Protein AF-A0A530ZNH2-F1 (afdb_monomer)

Secondary structure (DSSP, 8-state):
-EE-TTS-EEPPPHHHHTT-TT-GGGTT-EEEEEEEETTEEEEEEES-HHHHHHHHHHHHHHHHHHHHHHHHHHHHHHHHHS--TTHHHHHHHHHHHHHS-HHHHHHHHHHHT-TTT-HHHHHHHHHTTT-SPP--TTTSTTTHHHHHHHHHHHHHHHHHHHHHHHHHHTS-HHHHHHHHHTT--HHHHIIIIIHHHTHHHHHHHHHHHHHHHHT--HHHHHHTTT-STTTT--HHHHHHIIIIIS--HHHHHHHHHHHHHHHHHHHHHHHHHTS--

Mean predicted aligned error: 8.44 Å

Radius of gyration: 24.2 Å; Cα contacts (8 Å, |Δi|>4): 337; chains: 1; bounding box: 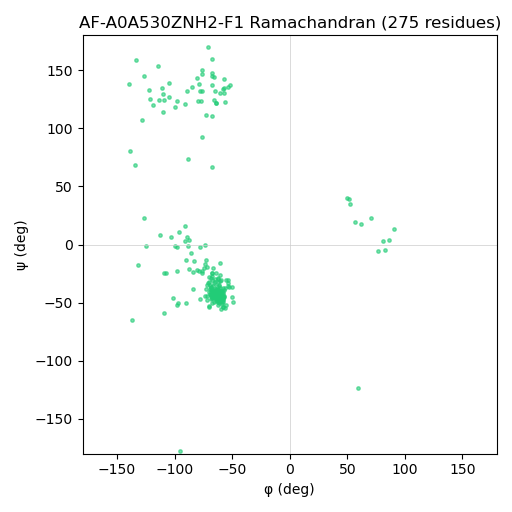61×49×71 Å

Foldseek 3Di:
DDQDPVRDDDDDDVCCQLPDPVHVVSPQWDFQDWDDDPSDIDTDTDNCNLLVLQVVLLVVLLVPLLVVLLVLLLVVLVVLLPPDPPSVVVLCVQQVLQPDDPLVLLQLLLQCLAQPNHVVQVVVCVVVVNPDHRDNQQADLVRNSVSLSVSVSSSCSSVLSVLSNVLQVVFDVVLVVVCVVVVHDPVRCCVPRVVVSCLVSSLVSSLVSSVVSLVDASSCCNNHLCDDVNSNNHLQSVLCCCVPVVVNVVVSVVSVVVSVVVSVVVNVVSCVVSPDD

Solvent-accessible surface area (backbone atoms only — not comparable to full-atom values): 14813 Å² total; per-residue (Å²): 130,45,65,46,100,84,70,48,84,39,74,81,57,67,70,59,51,23,67,32,84,92,35,65,92,41,53,73,40,36,83,63,49,78,47,76,60,89,96,44,77,50,71,45,68,29,83,51,41,67,57,55,39,6,49,52,40,32,50,52,47,28,68,50,45,32,57,54,29,52,52,51,10,41,54,53,22,59,66,62,70,46,96,53,89,61,54,68,59,54,51,49,63,48,37,48,54,57,75,49,55,64,60,61,53,26,54,53,47,45,53,33,40,30,43,87,82,7,54,53,39,54,50,47,18,62,76,48,77,63,72,48,76,67,53,45,35,46,73,31,54,87,36,21,42,59,51,52,49,53,52,51,35,63,32,47,24,32,59,51,14,51,53,40,41,59,33,59,69,71,49,63,66,66,62,58,52,51,36,55,75,73,66,52,49,75,66,51,42,38,66,68,48,48,52,62,62,26,47,70,42,52,52,52,50,47,53,55,42,40,56,52,38,64,62,46,32,62,55,37,54,70,55,40,64,25,24,34,93,52,46,34,24,20,54,47,41,49,19,47,43,28,28,66,73,66,63,35,44,68,60,11,52,51,44,48,54,50,50,49,52,51,51,50,51,49,54,50,49,51,54,57,76,66,48,86,124

Nearest PDB structures (foldseek):
  8ja7-assembly1_A  TM=8.515E-01  e=2.569E-10  Mycobacterium tuberculosis H37Rv
  7cad-assembly1_A  TM=8.701E-01  e=4.080E-09  Mycolicibacterium smegmatis MC2 155
  2r6g-assembly1_F  TM=8.956E-01  e=5.899E-09  Escherichia coli K-12
  4tqv-assembly4_M  TM=8.755E-01  e=7.777E-09  Sphingomonas sp.
  3puz-assembly1_F  TM=8.290E-01  e=7.093E-09  Escherichia coli K-12

Sequence (277 aa):
MIRNEAGEIQYPRLREITRSDDYPQYRGMREWFRWQSGENVMIVIANDVVFMKALVNTFLFVLVVAPVQGSLALMLALLINHKVRGINLFRTIYFMPVVVSIVVVSLLWRFIYDGQNGLLNSILQALTFGLFQPVDWLGNPSTALPAVMAMSIWQAVGFHMVIWLAGLQTISPTLYEAAAIEGASKWQTFRYVTWPGLRNTAVLVLVVITMQGFALFAQIDVMTNGGPLDSTQTLVFQAVERGYGKQDISGGSTISVILFAIVLAISLIQRWLTRER

Structure (mmCIF, N/CA/C/O backbone):
data_AF-A0A530ZNH2-F1
#
_entry.id   AF-A0A530ZNH2-F1
#
loop_
_atom_site.group_PDB
_atom_site.id
_atom_site.type_symbol
_atom_site.label_atom_id
_atom_site.label_alt_id
_atom_site.label_comp_id
_atom_site.label_asym_id
_atom_site.label_entity_id
_atom_site.label_seq_id
_atom_site.pdbx_PDB_ins_code
_atom_site.Cartn_x
_atom_site.Cartn_y
_atom_site.Cartn_z
_atom_site.occupancy
_atom_site.B_iso_or_equiv
_atom_site.auth_seq_id
_atom_site.auth_comp_id
_atom_site.auth_asym_id
_atom_site.auth_atom_id
_atom_site.pdbx_PDB_model_num
ATOM 1 N N . MET A 1 1 ? 18.419 -28.721 -28.756 1.00 49.66 1 MET A N 1
ATOM 2 C CA . MET A 1 1 ? 19.427 -28.848 -27.681 1.00 49.66 1 MET A CA 1
ATOM 3 C C . MET A 1 1 ? 20.775 -29.000 -28.345 1.00 49.66 1 MET A C 1
ATOM 5 O O . MET A 1 1 ? 20.887 -29.850 -29.218 1.00 49.66 1 MET A O 1
ATOM 9 N N . ILE A 1 2 ? 21.751 -28.173 -27.991 1.00 58.44 2 ILE A N 1
ATOM 10 C CA . ILE A 1 2 ? 23.122 -28.299 -28.493 1.00 58.44 2 ILE A CA 1
ATOM 11 C C . ILE A 1 2 ? 23.943 -28.770 -27.292 1.00 58.44 2 ILE A C 1
ATOM 13 O O . ILE A 1 2 ? 23.841 -28.170 -26.230 1.00 58.44 2 ILE A O 1
ATOM 17 N N . ARG A 1 3 ? 24.671 -29.885 -27.390 1.00 54.41 3 ARG A N 1
ATOM 18 C CA . ARG A 1 3 ? 25.594 -30.297 -26.318 1.00 54.41 3 ARG A CA 1
ATOM 19 C C . ARG A 1 3 ? 26.953 -29.660 -26.597 1.00 54.41 3 ARG A C 1
ATOM 21 O O . ARG A 1 3 ? 27.396 -29.694 -27.743 1.00 54.41 3 ARG A O 1
ATOM 28 N N . ASN A 1 4 ? 27.571 -29.044 -25.591 1.00 59.22 4 ASN A N 1
ATOM 29 C CA . ASN A 1 4 ? 28.938 -28.536 -25.727 1.00 59.22 4 ASN A CA 1
ATOM 30 C C . ASN A 1 4 ? 29.942 -29.708 -25.796 1.00 59.22 4 ASN A C 1
ATOM 32 O O . ASN A 1 4 ? 29.583 -30.858 -25.536 1.00 59.22 4 ASN A O 1
ATOM 36 N N . GLU A 1 5 ? 31.206 -29.431 -26.128 1.00 55.59 5 GLU A N 1
ATOM 37 C CA . GLU A 1 5 ? 32.270 -30.453 -26.197 1.00 55.59 5 GLU A CA 1
ATOM 38 C C . GLU A 1 5 ? 32.521 -31.172 -24.852 1.00 55.59 5 GLU A C 1
ATOM 40 O O . GLU A 1 5 ? 33.090 -32.259 -24.833 1.00 55.59 5 GLU A O 1
ATOM 45 N N . ALA A 1 6 ? 32.036 -30.612 -23.736 1.00 59.28 6 ALA A N 1
ATOM 46 C CA . ALA A 1 6 ? 32.085 -31.202 -22.397 1.00 59.28 6 ALA A CA 1
ATOM 47 C C . ALA A 1 6 ? 30.845 -32.060 -22.045 1.00 59.28 6 ALA A C 1
ATOM 49 O O . ALA A 1 6 ? 30.745 -32.576 -20.933 1.00 59.28 6 ALA A O 1
ATOM 50 N N . GLY A 1 7 ? 29.895 -32.232 -22.973 1.00 58.81 7 GLY A N 1
ATOM 51 C CA . GLY A 1 7 ? 28.685 -33.038 -22.780 1.00 58.81 7 GLY A CA 1
ATOM 52 C C . GLY A 1 7 ? 27.547 -32.342 -22.023 1.00 58.81 7 GLY A C 1
ATOM 53 O O . GLY A 1 7 ? 26.503 -32.962 -21.807 1.00 58.81 7 GLY A O 1
ATOM 54 N N . GLU A 1 8 ? 27.700 -31.068 -21.662 1.00 62.38 8 GLU A N 1
ATOM 55 C CA . GLU A 1 8 ? 26.679 -30.273 -20.979 1.00 62.38 8 GLU A CA 1
ATOM 56 C C . GLU A 1 8 ? 25.634 -29.739 -21.968 1.00 62.38 8 GLU A C 1
ATOM 58 O O . GLU A 1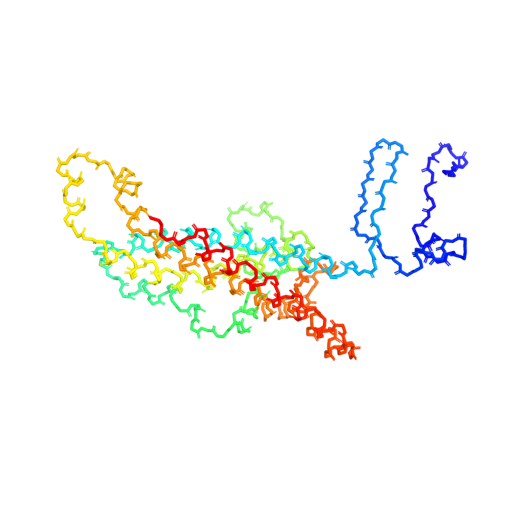 8 ? 25.932 -29.361 -23.107 1.00 62.38 8 GLU A O 1
ATOM 63 N N . ILE A 1 9 ? 24.377 -29.689 -21.523 1.00 60.47 9 ILE A N 1
ATOM 64 C CA . ILE A 1 9 ? 23.253 -29.199 -22.324 1.00 60.47 9 ILE A CA 1
ATOM 65 C C . ILE A 1 9 ? 23.349 -27.675 -22.447 1.00 60.47 9 ILE A C 1
ATOM 67 O O . ILE A 1 9 ? 23.125 -26.939 -21.486 1.00 60.47 9 ILE A O 1
ATOM 71 N N . GLN A 1 10 ? 23.625 -27.193 -23.656 1.00 58.94 10 GLN A N 1
ATOM 72 C CA . GLN A 1 10 ? 23.616 -25.782 -24.012 1.00 58.94 10 GLN A CA 1
ATOM 73 C C . GLN A 1 10 ? 22.291 -25.441 -24.710 1.00 58.94 10 GLN A C 1
ATOM 75 O O . GLN A 1 10 ? 21.929 -25.981 -25.764 1.00 58.94 10 GLN A O 1
ATOM 80 N N . TYR A 1 11 ? 21.527 -24.541 -24.096 1.00 65.25 11 TYR A N 1
ATOM 81 C CA . TYR A 1 11 ? 20.308 -24.013 -24.701 1.00 65.25 11 TYR A CA 1
ATOM 82 C C . TYR A 1 11 ? 20.670 -22.844 -25.627 1.00 65.25 11 TYR A C 1
ATOM 84 O O . TYR A 1 11 ? 21.468 -21.993 -25.220 1.00 65.25 11 TYR A O 1
ATOM 92 N N . PRO A 1 12 ? 20.096 -22.774 -26.845 1.00 66.00 12 PRO A N 1
ATOM 93 C CA . PRO A 1 12 ? 20.262 -21.611 -27.710 1.00 66.00 12 PRO A CA 1
ATOM 94 C C . PRO A 1 12 ? 19.787 -20.357 -26.977 1.00 66.00 12 PRO A C 1
ATOM 96 O O . PRO A 1 12 ? 18.826 -20.392 -26.198 1.00 66.00 12 PRO A O 1
ATOM 99 N N . ARG A 1 13 ? 20.482 -19.238 -27.186 1.00 68.75 13 ARG A N 1
ATOM 100 C CA . ARG A 1 13 ? 20.141 -17.996 -26.486 1.00 68.75 13 ARG A CA 1
ATOM 101 C C . ARG A 1 13 ? 18.788 -17.526 -27.001 1.00 68.75 13 ARG A C 1
ATOM 103 O O . ARG A 1 13 ? 18.573 -17.488 -28.206 1.00 68.75 13 ARG A O 1
ATOM 110 N N . LEU A 1 14 ? 17.896 -17.073 -26.118 1.00 68.94 14 LEU A N 1
ATOM 111 C CA . LEU A 1 14 ? 16.564 -16.608 -26.530 1.00 68.94 14 LEU A CA 1
ATOM 112 C C . LEU A 1 14 ? 16.632 -15.537 -27.636 1.00 68.94 14 LEU A C 1
ATOM 114 O O . LEU A 1 14 ? 15.798 -15.509 -28.534 1.00 68.94 14 LEU A O 1
ATOM 118 N N . ARG A 1 15 ? 17.678 -14.700 -27.609 1.00 66.19 15 ARG A N 1
ATOM 119 C CA . ARG A 1 15 ? 17.945 -13.666 -28.619 1.00 66.19 15 ARG A CA 1
ATOM 120 C C . ARG A 1 15 ? 18.199 -14.221 -30.025 1.00 66.19 15 ARG A C 1
ATOM 122 O O . ARG A 1 15 ? 17.950 -13.505 -30.986 1.00 66.19 15 ARG A O 1
ATOM 129 N N . GLU A 1 16 ? 18.720 -15.438 -30.148 1.00 69.25 16 GLU A N 1
ATOM 130 C CA . GLU A 1 16 ? 18.923 -16.111 -31.438 1.00 69.25 16 GLU A CA 1
ATOM 131 C C . GLU A 1 16 ? 17.576 -16.541 -32.026 1.00 69.25 16 GLU A C 1
ATOM 133 O O . GLU A 1 16 ? 17.367 -16.406 -33.221 1.00 69.25 16 GLU A O 1
ATOM 138 N N . ILE A 1 17 ? 16.619 -16.942 -31.184 1.00 71.12 17 ILE A N 1
ATOM 139 C CA . ILE A 1 17 ? 15.273 -17.346 -31.614 1.00 71.12 17 ILE A CA 1
ATOM 140 C C . ILE A 1 17 ? 14.408 -16.121 -31.935 1.00 71.12 17 ILE A C 1
ATOM 142 O O . ILE A 1 17 ? 13.778 -16.064 -32.984 1.00 71.12 17 ILE A O 1
ATOM 146 N N . THR A 1 18 ? 14.402 -15.103 -31.070 1.00 66.00 18 THR A N 1
ATOM 147 C CA . THR A 1 18 ? 13.538 -13.913 -31.221 1.00 66.00 18 THR A CA 1
ATOM 148 C C . THR A 1 18 ? 14.040 -12.903 -32.253 1.00 66.00 18 THR A C 1
ATOM 150 O O . THR A 1 18 ? 13.398 -11.875 -32.480 1.00 66.00 18 THR A O 1
ATOM 153 N N . ARG A 1 19 ? 15.200 -13.152 -32.869 1.00 70.69 19 ARG A N 1
ATOM 154 C CA . ARG A 1 19 ? 15.745 -12.343 -33.969 1.00 70.69 19 ARG A CA 1
ATOM 155 C C . ARG A 1 19 ? 16.054 -13.154 -35.228 1.00 70.69 19 ARG A C 1
ATOM 157 O O . ARG A 1 19 ? 16.491 -12.544 -36.197 1.00 70.69 19 ARG A O 1
ATOM 164 N N . SER A 1 20 ? 15.847 -14.474 -35.218 1.00 72.44 20 SER A N 1
ATOM 165 C CA . SER A 1 20 ? 16.014 -15.298 -36.417 1.00 72.44 20 SER A CA 1
ATOM 166 C C . SER A 1 20 ? 14.823 -15.127 -37.364 1.00 72.44 20 SER A C 1
ATOM 168 O O . SER A 1 20 ? 13.681 -14.954 -36.931 1.00 72.44 20 SER A O 1
ATOM 170 N N . ASP A 1 21 ? 15.101 -15.204 -38.664 1.00 70.44 21 ASP A N 1
ATOM 171 C CA . ASP A 1 21 ? 14.087 -15.275 -39.716 1.00 70.44 21 ASP A CA 1
ATOM 172 C C . ASP A 1 21 ? 13.387 -16.639 -39.775 1.00 70.44 21 ASP A C 1
ATOM 174 O O . ASP A 1 21 ? 12.315 -16.744 -40.366 1.00 70.44 21 ASP A O 1
ATOM 178 N N . ASP A 1 22 ? 13.929 -17.653 -39.092 1.00 73.69 22 ASP A N 1
ATOM 179 C CA . ASP A 1 22 ? 13.323 -18.985 -38.974 1.00 73.69 22 ASP A CA 1
ATOM 180 C C . ASP A 1 22 ? 12.019 -18.962 -38.156 1.00 73.69 22 ASP A C 1
ATOM 182 O O . ASP A 1 22 ? 11.163 -19.834 -38.311 1.00 73.69 22 ASP A O 1
ATOM 186 N N . TYR A 1 23 ? 11.856 -17.964 -37.277 1.00 72.62 23 TYR A N 1
ATOM 187 C CA . TYR A 1 23 ? 10.706 -17.838 -36.378 1.00 72.62 23 TYR A CA 1
ATOM 188 C C . TYR A 1 23 ? 10.143 -16.406 -36.350 1.00 72.62 23 TYR A C 1
ATOM 190 O O . TYR A 1 23 ? 10.217 -15.718 -35.323 1.00 72.62 23 TYR A O 1
ATOM 198 N N . PRO A 1 24 ? 9.532 -15.934 -37.453 1.00 72.69 24 PRO A N 1
ATOM 199 C CA . PRO A 1 24 ? 9.029 -14.564 -37.561 1.00 72.69 24 PRO A CA 1
ATOM 200 C C . PRO A 1 24 ? 7.957 -14.225 -36.512 1.00 72.69 24 PRO A C 1
ATOM 202 O O . PRO A 1 24 ? 7.839 -13.071 -36.105 1.00 72.69 24 PRO A O 1
ATOM 205 N N . GLN A 1 25 ? 7.216 -15.220 -36.016 1.00 73.50 25 GLN A N 1
ATOM 206 C CA . GLN A 1 25 ? 6.195 -15.068 -34.977 1.00 73.50 25 GLN A CA 1
ATOM 207 C C . GLN A 1 25 ? 6.744 -14.668 -33.597 1.00 73.50 25 GLN A C 1
ATOM 209 O O . GLN A 1 25 ? 5.989 -14.148 -32.782 1.00 73.50 25 GLN A O 1
ATOM 214 N N . TYR A 1 26 ? 8.034 -14.888 -33.321 1.00 69.50 26 TYR A N 1
ATOM 215 C CA . TYR A 1 26 ? 8.667 -14.544 -32.038 1.00 69.50 26 TYR A CA 1
ATOM 216 C C . TYR A 1 26 ? 9.515 -13.272 -32.117 1.00 69.50 26 TYR A C 1
ATOM 218 O O . TYR A 1 26 ? 10.217 -12.916 -31.163 1.00 69.50 26 TYR A O 1
ATOM 226 N N . ARG A 1 27 ? 9.463 -12.576 -33.259 1.00 68.25 27 ARG A N 1
ATOM 227 C CA . ARG A 1 27 ? 10.307 -11.420 -33.533 1.00 68.25 27 ARG A CA 1
ATOM 228 C C . ARG A 1 27 ? 10.003 -10.281 -32.559 1.00 68.25 27 ARG A C 1
ATOM 230 O O . ARG A 1 27 ? 8.882 -9.794 -32.483 1.00 68.25 27 ARG A O 1
ATOM 237 N N . GLY A 1 28 ? 11.020 -9.846 -31.815 1.00 66.19 28 GLY A N 1
ATOM 238 C CA . GLY A 1 28 ? 10.914 -8.728 -30.866 1.00 66.19 28 GLY A CA 1
ATOM 239 C C . GLY A 1 28 ? 10.344 -9.078 -29.485 1.00 66.19 28 GLY A C 1
ATOM 240 O O . GLY A 1 28 ? 10.371 -8.225 -28.597 1.00 66.19 28 GLY A O 1
ATOM 241 N N . MET A 1 29 ? 9.905 -10.321 -29.259 1.00 74.69 29 MET A N 1
ATOM 242 C CA . MET A 1 29 ? 9.463 -10.762 -27.936 1.00 74.69 29 MET A CA 1
ATOM 243 C C . MET A 1 29 ? 10.636 -10.820 -26.950 1.00 74.69 29 MET A C 1
ATOM 245 O O . MET A 1 29 ? 11.772 -11.146 -27.310 1.00 74.69 29 MET A O 1
ATOM 249 N N . ARG A 1 30 ? 10.365 -10.499 -25.682 1.00 73.38 30 ARG A N 1
ATOM 250 C CA . ARG A 1 30 ? 11.359 -10.524 -24.597 1.00 73.38 30 ARG A CA 1
ATOM 251 C C . ARG A 1 30 ? 11.005 -11.600 -23.573 1.00 73.38 30 ARG A C 1
ATOM 253 O O . ARG A 1 30 ? 9.843 -11.970 -23.419 1.00 73.38 30 ARG A O 1
ATOM 260 N N . GLU A 1 31 ? 12.028 -12.091 -22.879 1.00 74.38 31 GLU A N 1
ATOM 261 C CA . GLU A 1 31 ? 11.891 -13.064 -21.793 1.00 74.38 31 GLU A CA 1
ATOM 262 C C . GLU A 1 31 ? 11.099 -12.461 -20.630 1.00 74.38 31 GLU A C 1
ATOM 264 O O . GLU A 1 31 ? 11.503 -11.433 -20.083 1.00 74.38 31 GLU A O 1
ATOM 269 N N . TRP A 1 32 ? 9.984 -13.090 -20.254 1.00 70.62 32 TRP A N 1
ATOM 270 C CA . TRP A 1 32 ? 9.218 -12.708 -19.069 1.00 70.62 32 TRP A CA 1
ATOM 271 C C . TRP A 1 32 ? 9.550 -13.599 -17.872 1.00 70.62 32 TRP A C 1
ATOM 273 O O . TRP A 1 32 ? 9.895 -13.089 -16.808 1.00 70.62 32 TRP A O 1
ATOM 283 N N . PHE A 1 33 ? 9.468 -14.919 -18.051 1.00 71.31 33 PHE A N 1
ATOM 284 C CA . PHE A 1 33 ? 9.747 -15.900 -17.006 1.00 71.31 33 PHE A CA 1
ATOM 285 C C . PHE A 1 33 ? 10.510 -17.087 -17.584 1.00 71.31 33 PHE A C 1
ATOM 287 O O . PHE A 1 33 ? 10.174 -17.583 -18.664 1.00 71.31 33 PHE A O 1
ATOM 294 N N . ARG A 1 34 ? 11.511 -17.560 -16.843 1.00 74.75 34 ARG A N 1
ATOM 295 C CA . ARG A 1 34 ? 12.271 -18.764 -17.164 1.00 74.75 34 ARG A CA 1
ATOM 296 C C . ARG A 1 34 ? 12.145 -19.744 -16.020 1.00 74.75 34 ARG A C 1
ATOM 298 O O . ARG A 1 34 ? 12.486 -19.433 -14.882 1.00 74.75 34 ARG A O 1
ATOM 305 N N . TRP A 1 35 ? 11.697 -20.943 -16.351 1.00 72.62 35 TRP A N 1
ATOM 306 C CA . TRP A 1 35 ? 11.637 -22.056 -15.425 1.00 72.62 35 TRP A CA 1
ATOM 307 C C . TRP A 1 35 ? 12.453 -23.217 -15.970 1.00 72.62 35 TRP A C 1
ATOM 309 O O . TRP A 1 35 ? 12.346 -23.570 -17.145 1.00 72.62 35 TRP A O 1
ATOM 319 N N . GLN A 1 36 ? 13.283 -23.798 -15.112 1.00 75.31 36 GLN A N 1
ATOM 320 C CA . GLN A 1 36 ? 14.044 -24.993 -15.429 1.00 75.31 36 GLN A CA 1
ATOM 321 C C . GLN A 1 36 ? 13.536 -26.139 -14.561 1.00 75.31 36 GLN A C 1
ATOM 323 O O . GLN A 1 36 ? 13.517 -26.035 -13.335 1.00 75.31 36 GLN A O 1
ATOM 328 N N . SER A 1 37 ? 13.136 -27.227 -15.211 1.00 71.62 37 SER A N 1
ATOM 329 C CA . SER A 1 37 ? 12.755 -28.475 -14.560 1.00 71.62 37 SER A CA 1
ATOM 330 C C . SER A 1 37 ? 13.535 -29.611 -15.217 1.00 71.62 37 SER A C 1
ATOM 332 O O . SER A 1 37 ? 13.297 -29.952 -16.377 1.00 71.62 37 SER A O 1
ATOM 334 N N . GLY A 1 38 ? 14.532 -30.141 -14.500 1.00 79.50 38 GLY A N 1
ATOM 335 C CA . GLY A 1 38 ? 15.471 -31.136 -15.027 1.00 79.50 38 GLY A CA 1
ATOM 336 C C . GLY A 1 38 ? 16.257 -30.624 -16.242 1.00 79.50 38 GLY A C 1
ATOM 337 O O . GLY A 1 38 ? 16.913 -29.580 -16.179 1.00 79.50 38 GLY A O 1
ATOM 338 N N . GLU A 1 39 ? 16.167 -31.359 -17.352 1.00 72.94 39 GLU A N 1
ATOM 339 C CA . GLU A 1 39 ? 16.793 -31.039 -18.646 1.00 72.94 39 GLU A CA 1
ATOM 340 C C . GLU A 1 39 ? 15.907 -30.177 -19.564 1.00 72.94 39 GLU A C 1
ATOM 342 O O . GLU A 1 39 ? 16.249 -29.951 -20.721 1.00 72.94 39 GLU A O 1
ATOM 347 N N . ASN A 1 40 ? 14.757 -29.693 -19.084 1.00 69.00 40 ASN A N 1
ATOM 348 C CA . ASN A 1 40 ? 13.872 -28.835 -19.864 1.00 69.00 40 ASN A CA 1
ATOM 349 C C . ASN A 1 40 ? 13.881 -27.407 -19.313 1.00 69.00 40 ASN A C 1
ATOM 351 O O . ASN A 1 40 ? 13.661 -27.170 -18.123 1.00 69.00 40 ASN A O 1
ATOM 355 N N . VAL A 1 41 ? 14.097 -26.444 -20.209 1.00 73.31 41 VAL A N 1
ATOM 356 C CA . VAL A 1 41 ? 13.987 -25.012 -19.923 1.00 73.31 41 VAL A CA 1
ATOM 357 C C . VAL A 1 41 ? 12.760 -24.479 -20.651 1.00 73.31 41 VAL A C 1
ATOM 359 O O . VAL A 1 41 ? 12.722 -24.451 -21.880 1.00 73.31 41 VAL A O 1
ATOM 362 N N . MET A 1 42 ? 11.756 -24.057 -19.885 1.00 69.88 42 MET A N 1
ATOM 363 C CA . MET A 1 42 ? 10.568 -23.388 -20.399 1.00 69.88 42 MET A CA 1
ATOM 364 C C . MET A 1 42 ? 10.749 -21.879 -20.244 1.00 69.88 42 MET A C 1
ATOM 366 O O . MET A 1 42 ? 10.995 -21.380 -19.144 1.00 69.88 42 MET A O 1
ATOM 370 N N . ILE A 1 43 ? 10.643 -21.157 -21.358 1.00 71.62 43 ILE A N 1
ATOM 371 C CA . ILE A 1 43 ? 10.754 -19.699 -21.394 1.00 71.62 43 ILE A CA 1
ATOM 372 C C . ILE A 1 43 ? 9.436 -19.136 -21.905 1.00 71.62 43 ILE A C 1
ATOM 374 O O . ILE A 1 43 ? 9.018 -19.443 -23.020 1.00 71.62 43 ILE A O 1
ATOM 378 N N . VAL A 1 44 ? 8.789 -18.306 -21.091 1.00 72.75 44 VAL A N 1
ATOM 379 C CA . VAL A 1 44 ? 7.598 -17.559 -21.497 1.00 72.75 44 VAL A CA 1
ATOM 380 C C . VAL A 1 44 ? 8.053 -16.219 -22.052 1.00 72.75 44 VAL A C 1
ATOM 382 O O . VAL A 1 44 ? 8.711 -15.433 -21.365 1.00 72.75 44 VAL A O 1
ATOM 385 N N . ILE A 1 45 ? 7.705 -15.974 -23.309 1.00 68.44 45 ILE A N 1
ATOM 386 C CA . ILE A 1 45 ? 8.017 -14.742 -24.026 1.00 68.44 45 ILE A CA 1
ATOM 387 C C . ILE A 1 45 ? 6.768 -13.874 -24.140 1.00 68.44 45 ILE A C 1
ATOM 389 O O . ILE A 1 45 ? 5.672 -14.374 -24.383 1.00 68.44 45 ILE A O 1
ATOM 393 N N . ALA A 1 46 ? 6.934 -12.569 -23.948 1.00 74.38 46 ALA A N 1
ATOM 394 C CA . ALA A 1 46 ? 5.864 -11.593 -24.101 1.00 74.38 46 ALA A CA 1
ATOM 395 C C . ALA A 1 46 ? 6.305 -10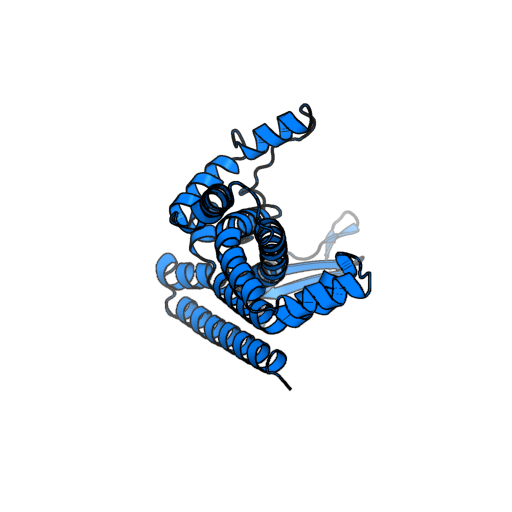.482 -25.056 1.00 74.38 46 ALA A C 1
ATOM 397 O O . ALA A 1 46 ? 7.469 -10.067 -25.051 1.00 74.38 46 ALA A O 1
ATOM 398 N N . ASN A 1 47 ? 5.355 -9.967 -25.840 1.00 70.19 47 ASN A N 1
ATOM 399 C CA . ASN A 1 47 ? 5.567 -8.758 -26.641 1.00 70.19 47 ASN A CA 1
ATOM 400 C C . ASN A 1 47 ? 5.898 -7.553 -25.749 1.00 70.19 47 ASN A C 1
ATOM 402 O O . ASN A 1 47 ? 6.668 -6.684 -26.145 1.00 70.19 47 ASN A O 1
ATOM 406 N N . ASP A 1 48 ? 5.360 -7.529 -24.526 1.00 81.31 48 ASP A N 1
ATOM 407 C CA . ASP A 1 48 ? 5.532 -6.418 -23.601 1.00 81.31 48 ASP A CA 1
ATOM 408 C C . ASP A 1 48 ? 5.778 -6.876 -22.158 1.00 81.31 48 ASP A C 1
ATOM 410 O O . ASP A 1 48 ? 4.889 -6.909 -21.306 1.00 81.31 48 ASP A O 1
ATOM 414 N N . VAL A 1 49 ? 7.029 -7.242 -21.884 1.00 84.00 49 VAL A N 1
ATOM 415 C CA . VAL A 1 49 ? 7.457 -7.713 -20.558 1.00 84.00 49 VAL A CA 1
ATOM 416 C C . VAL A 1 49 ? 7.310 -6.632 -19.488 1.00 84.00 49 VAL A C 1
ATOM 418 O O . VAL A 1 49 ? 6.966 -6.946 -18.352 1.00 84.00 49 VAL A O 1
ATOM 421 N N . VAL A 1 50 ? 7.547 -5.362 -19.832 1.00 87.25 50 VAL A N 1
ATOM 422 C CA . VAL A 1 50 ? 7.445 -4.258 -18.865 1.00 87.25 50 VAL A CA 1
ATOM 423 C C . VAL A 1 50 ? 5.989 -4.061 -18.453 1.00 87.25 50 VAL A C 1
ATOM 425 O O . VAL A 1 50 ? 5.719 -3.880 -17.272 1.00 87.25 50 VAL A O 1
ATOM 428 N N . PHE A 1 51 ? 5.044 -4.198 -19.389 1.00 89.12 51 PHE A N 1
ATOM 429 C CA . PHE A 1 51 ? 3.616 -4.138 -19.071 1.00 89.12 51 PHE A CA 1
ATOM 430 C C . PHE A 1 51 ? 3.154 -5.311 -18.216 1.00 89.12 51 PHE A C 1
ATOM 432 O O . PHE A 1 51 ? 2.434 -5.108 -17.242 1.00 89.12 51 PHE A O 1
ATOM 439 N N . MET A 1 52 ? 3.622 -6.527 -18.504 1.00 88.62 52 MET A N 1
ATOM 440 C CA . MET A 1 52 ? 3.328 -7.681 -17.648 1.00 88.62 52 MET A CA 1
ATOM 441 C C . MET A 1 52 ? 3.882 -7.495 -16.228 1.00 88.62 52 MET A C 1
ATOM 443 O O . MET A 1 52 ? 3.179 -7.777 -15.259 1.00 88.62 52 MET A O 1
ATOM 447 N N . LYS A 1 53 ? 5.107 -6.968 -16.084 1.00 90.88 53 LYS A N 1
ATOM 448 C CA . LYS A 1 53 ? 5.677 -6.615 -14.774 1.00 90.88 53 LYS A CA 1
ATOM 449 C C . LYS A 1 53 ? 4.845 -5.548 -14.068 1.00 90.88 53 LYS A C 1
ATOM 451 O O . LYS A 1 53 ? 4.473 -5.750 -12.919 1.00 90.88 53 LYS A O 1
ATOM 456 N N . A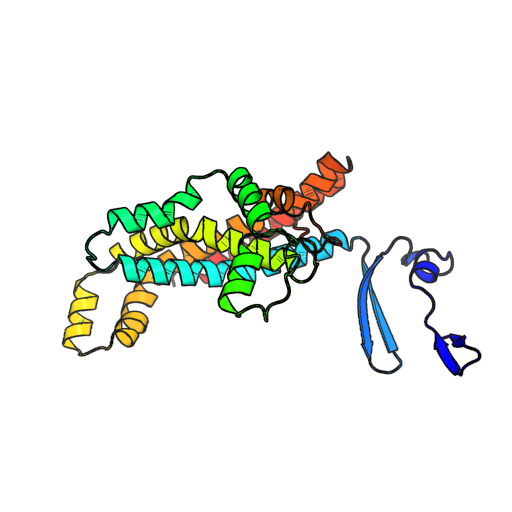LA A 1 54 ? 4.504 -4.464 -14.763 1.00 93.50 54 ALA A N 1
ATOM 457 C CA . ALA A 1 54 ? 3.685 -3.381 -14.231 1.00 93.50 54 ALA A CA 1
ATOM 458 C C . ALA A 1 54 ? 2.328 -3.882 -13.721 1.00 93.50 54 ALA A C 1
ATOM 460 O O . ALA A 1 54 ? 1.914 -3.536 -12.617 1.00 93.50 54 ALA A O 1
ATOM 461 N N . LEU A 1 55 ? 1.672 -4.751 -14.492 1.00 93.44 55 LEU A N 1
ATOM 462 C CA . LEU A 1 55 ? 0.415 -5.389 -14.122 1.00 93.44 55 LEU A CA 1
ATOM 463 C C . LEU A 1 55 ? 0.569 -6.214 -12.838 1.00 93.44 55 LEU A C 1
ATOM 465 O O . LEU A 1 55 ? -0.141 -5.969 -11.863 1.00 93.44 55 LEU A O 1
ATOM 469 N N . VAL A 1 56 ? 1.519 -7.155 -12.811 1.00 93.94 56 VAL A N 1
ATOM 470 C CA . VAL A 1 56 ? 1.754 -8.032 -11.651 1.00 93.94 56 VAL A CA 1
ATOM 471 C C . VAL A 1 56 ? 2.116 -7.223 -10.411 1.00 93.94 56 VAL A C 1
ATOM 473 O O . VAL A 1 56 ? 1.549 -7.461 -9.350 1.00 93.94 56 VAL A O 1
ATOM 476 N N . ASN A 1 57 ? 3.004 -6.241 -10.539 1.00 95.44 57 ASN A N 1
ATOM 477 C CA . ASN A 1 57 ? 3.432 -5.394 -9.432 1.00 95.44 57 ASN A CA 1
ATOM 478 C C . ASN A 1 57 ? 2.285 -4.551 -8.877 1.00 95.44 57 ASN A C 1
ATOM 480 O O . ASN A 1 57 ? 2.138 -4.468 -7.662 1.00 95.44 57 ASN A O 1
ATOM 484 N N . THR A 1 58 ? 1.449 -3.955 -9.734 1.00 94.94 58 THR A N 1
ATOM 485 C CA . THR A 1 58 ? 0.278 -3.191 -9.283 1.00 94.94 58 THR A CA 1
ATOM 486 C C . THR A 1 58 ? -0.716 -4.090 -8.544 1.00 94.94 58 THR A C 1
ATOM 488 O O . THR A 1 58 ? -1.188 -3.720 -7.469 1.00 94.94 58 THR A O 1
ATOM 491 N N . PHE A 1 59 ? -0.993 -5.296 -9.049 1.00 95.50 59 PHE A N 1
ATOM 492 C CA . PHE A 1 59 ? -1.851 -6.253 -8.343 1.00 95.50 59 PHE A CA 1
ATOM 493 C C . PHE A 1 59 ? -1.234 -6.732 -7.028 1.00 95.50 59 PHE A C 1
ATOM 495 O O . PHE A 1 59 ? -1.922 -6.752 -6.012 1.00 95.50 59 PHE A O 1
ATOM 502 N N . LEU A 1 60 ? 0.054 -7.077 -7.023 1.00 95.69 60 LEU A N 1
ATOM 503 C CA . LEU A 1 60 ? 0.782 -7.487 -5.823 1.00 95.69 60 LEU A CA 1
ATOM 504 C C . LEU A 1 60 ? 0.758 -6.379 -4.767 1.00 95.69 60 LEU A C 1
ATOM 506 O O . LEU A 1 60 ? 0.486 -6.647 -3.600 1.00 95.69 60 LEU A O 1
ATOM 510 N N . PHE A 1 61 ? 0.979 -5.132 -5.185 1.00 95.44 61 PHE A N 1
ATOM 511 C CA . PHE A 1 61 ? 0.897 -3.965 -4.319 1.00 95.44 61 PHE A CA 1
ATOM 512 C C . PHE A 1 61 ? -0.481 -3.861 -3.672 1.00 95.44 61 PHE A C 1
ATOM 514 O O . PHE A 1 61 ? -0.575 -3.824 -2.451 1.00 95.44 61 PHE A O 1
ATOM 521 N N . VAL A 1 62 ? -1.556 -3.883 -4.460 1.00 94.38 62 VAL A N 1
ATOM 522 C CA . VAL A 1 62 ? -2.928 -3.797 -3.939 1.00 94.38 62 VAL A CA 1
ATOM 523 C C . VAL A 1 62 ? -3.249 -4.968 -3.007 1.00 94.38 62 VAL A C 1
ATOM 525 O O . VAL A 1 62 ? -3.770 -4.750 -1.915 1.00 94.38 62 VAL A O 1
ATOM 528 N N . LEU A 1 63 ? -2.917 -6.199 -3.403 1.00 94.75 63 LEU A N 1
ATOM 529 C CA . LEU A 1 63 ? -3.222 -7.413 -2.639 1.00 94.75 63 LEU A CA 1
ATOM 530 C C . LEU A 1 63 ? -2.498 -7.476 -1.293 1.00 94.75 63 LEU A C 1
ATOM 532 O O . LEU A 1 63 ? -3.031 -8.068 -0.360 1.00 94.75 63 LEU A O 1
ATOM 536 N N . VAL A 1 64 ? -1.312 -6.876 -1.178 1.00 95.69 64 VAL A N 1
ATOM 537 C CA . VAL A 1 64 ? -0.549 -6.828 0.076 1.00 95.69 64 VAL A CA 1
ATOM 538 C C . VAL A 1 64 ? -0.920 -5.595 0.895 1.00 95.69 64 VAL A C 1
ATOM 540 O O . VAL A 1 64 ? -1.244 -5.703 2.077 1.00 95.69 64 VAL A O 1
ATOM 543 N N . VAL A 1 65 ? -0.908 -4.413 0.280 1.00 94.94 65 VAL A N 1
ATOM 544 C CA . VAL A 1 65 ? -1.106 -3.140 0.982 1.00 94.94 65 VAL A CA 1
ATOM 545 C C . VAL A 1 65 ? -2.532 -3.015 1.501 1.00 94.94 65 VAL A C 1
ATOM 547 O O . VAL A 1 65 ? -2.708 -2.602 2.642 1.00 94.94 65 VAL A O 1
ATOM 550 N N . ALA A 1 66 ? -3.552 -3.414 0.737 1.00 93.69 66 ALA A N 1
ATOM 551 C CA . ALA A 1 66 ? -4.943 -3.281 1.170 1.00 93.69 66 ALA A CA 1
ATOM 552 C C . ALA A 1 66 ? -5.260 -4.002 2.494 1.00 93.69 66 ALA A C 1
ATOM 554 O O . ALA A 1 66 ? -5.746 -3.335 3.415 1.00 93.69 66 ALA A O 1
ATOM 555 N N . PRO A 1 67 ? -4.970 -5.308 2.661 1.00 94.62 67 PRO A N 1
ATOM 556 C CA . PRO A 1 67 ? -5.206 -5.979 3.934 1.00 94.62 67 PRO A CA 1
ATOM 557 C C . PRO A 1 67 ? -4.268 -5.477 5.034 1.00 94.62 67 PRO A C 1
ATOM 559 O O . PRO A 1 67 ? -4.741 -5.188 6.129 1.00 94.62 67 PRO A O 1
ATOM 562 N N . VAL A 1 68 ? -2.968 -5.309 4.766 1.00 96.62 68 VAL A N 1
ATOM 563 C CA . VAL A 1 68 ? -2.004 -4.907 5.806 1.00 96.62 68 VAL A CA 1
ATOM 564 C C . VAL A 1 68 ? -2.321 -3.512 6.342 1.00 96.62 68 VAL A C 1
ATOM 566 O O . VAL A 1 68 ? -2.432 -3.320 7.552 1.00 96.62 68 VAL A O 1
ATOM 569 N N . GLN A 1 69 ? -2.530 -2.543 5.453 1.00 95.75 69 GLN A N 1
ATOM 570 C CA . GLN A 1 69 ? -2.872 -1.173 5.821 1.00 95.75 69 GLN A CA 1
ATOM 571 C C . GLN A 1 69 ? -4.252 -1.096 6.473 1.00 95.75 69 GLN A C 1
ATOM 573 O O . GLN A 1 69 ? -4.408 -0.403 7.477 1.00 95.75 69 GLN A O 1
ATOM 578 N N . GLY A 1 70 ? -5.242 -1.822 5.943 1.00 95.81 70 GLY A N 1
ATOM 579 C CA . GLY A 1 70 ? -6.592 -1.874 6.502 1.00 95.81 70 GLY A CA 1
ATOM 580 C C . GLY A 1 70 ? -6.610 -2.435 7.924 1.00 95.81 70 GLY A C 1
ATOM 581 O O . GLY A 1 70 ? -7.216 -1.831 8.811 1.00 95.81 70 GLY A O 1
ATOM 582 N N . SER A 1 71 ? -5.904 -3.543 8.163 1.00 95.31 71 SER A N 1
ATOM 583 C CA . SER A 1 71 ? -5.782 -4.172 9.481 1.00 95.31 71 SER A CA 1
ATOM 584 C C . SER A 1 71 ? -4.976 -3.324 10.463 1.00 95.31 71 SER A C 1
ATOM 586 O O . SER A 1 71 ? -5.403 -3.158 11.605 1.00 95.31 71 SER A O 1
ATOM 588 N N . LEU A 1 72 ? -3.850 -2.744 10.035 1.00 95.50 72 LEU A N 1
ATOM 589 C CA . LEU A 1 72 ? -3.042 -1.869 10.887 1.00 95.50 72 LEU A CA 1
ATOM 590 C C . LEU A 1 72 ? -3.828 -0.618 11.297 1.00 95.50 72 LEU A C 1
ATOM 592 O O . LEU A 1 72 ? -3.843 -0.244 12.469 1.00 95.50 72 LEU A O 1
ATOM 596 N N . ALA A 1 73 ? -4.543 -0.010 10.351 1.00 95.00 73 ALA A N 1
ATOM 597 C CA . ALA A 1 73 ? -5.407 1.132 10.610 1.00 95.00 73 ALA A CA 1
ATOM 598 C C . ALA A 1 73 ? -6.544 0.793 11.586 1.00 95.00 73 ALA A C 1
ATOM 600 O O . ALA A 1 73 ? -6.834 1.588 12.479 1.00 95.00 73 ALA A O 1
ATOM 601 N N . LEU A 1 74 ? -7.157 -0.391 11.460 1.00 95.25 74 LEU A N 1
ATOM 602 C CA . LEU A 1 74 ? -8.171 -0.867 12.402 1.00 95.25 74 LEU A CA 1
ATOM 603 C C . LEU A 1 74 ? -7.582 -1.072 13.803 1.00 95.25 74 LEU A C 1
ATOM 605 O O . LEU A 1 74 ? -8.186 -0.656 14.787 1.00 95.25 74 LEU A O 1
ATOM 609 N N . MET A 1 75 ? -6.392 -1.667 13.904 1.00 93.12 75 MET A N 1
ATOM 610 C CA . MET A 1 75 ? -5.707 -1.868 15.183 1.00 93.12 75 MET A CA 1
ATOM 611 C C . MET A 1 75 ? -5.456 -0.535 15.899 1.00 93.12 75 MET A C 1
ATOM 613 O O . MET A 1 75 ? -5.769 -0.399 17.083 1.00 93.12 75 MET A O 1
ATOM 617 N N . LEU A 1 76 ? -4.949 0.469 15.175 1.00 90.94 76 LEU A N 1
ATOM 618 C CA . LEU A 1 76 ? -4.751 1.814 15.717 1.00 90.94 76 LEU A CA 1
ATOM 619 C C . LEU A 1 76 ? -6.082 2.472 16.105 1.00 90.94 76 LEU A C 1
ATOM 621 O O . LEU A 1 76 ? -6.174 3.096 17.163 1.00 90.94 76 LEU A O 1
ATOM 625 N N . ALA A 1 77 ? -7.129 2.292 15.294 1.00 91.62 77 ALA A N 1
ATOM 626 C CA . ALA A 1 77 ? -8.452 2.836 15.577 1.00 91.62 77 ALA A CA 1
ATOM 627 C C . ALA A 1 77 ? -9.036 2.250 16.869 1.00 91.62 77 ALA A C 1
ATOM 629 O O . ALA A 1 77 ? -9.531 3.006 17.699 1.00 91.62 77 ALA A O 1
ATOM 630 N N . LEU A 1 78 ? -8.922 0.937 17.090 1.00 90.31 78 LEU A N 1
ATOM 631 C CA . LEU A 1 78 ? -9.369 0.278 18.322 1.00 90.31 78 LEU A CA 1
ATOM 632 C C . LEU A 1 78 ? -8.605 0.776 19.555 1.00 90.31 78 LEU A C 1
ATOM 634 O O . LEU A 1 78 ? -9.216 1.029 20.592 1.00 90.31 78 LEU A O 1
ATOM 638 N N . LEU A 1 79 ? -7.288 0.969 19.435 1.00 86.81 79 LEU A N 1
ATOM 639 C CA . LEU A 1 79 ? -6.447 1.480 20.522 1.00 86.81 79 LEU A CA 1
ATOM 640 C C . LEU A 1 79 ? -6.854 2.902 20.938 1.00 86.81 79 LEU A C 1
ATOM 642 O O . LEU A 1 79 ? -6.889 3.220 22.125 1.00 86.81 79 LEU A O 1
ATOM 646 N N . ILE A 1 80 ? -7.208 3.736 19.961 1.00 83.56 80 ILE A N 1
ATOM 647 C CA . ILE A 1 80 ? -7.615 5.133 20.155 1.00 83.56 80 ILE A CA 1
ATOM 648 C C . ILE A 1 80 ? -9.098 5.269 20.524 1.00 83.56 80 ILE A C 1
ATOM 650 O O . ILE A 1 80 ? -9.483 6.274 21.114 1.00 83.56 80 ILE A O 1
ATOM 654 N N . ASN A 1 81 ? -9.944 4.295 20.188 1.00 81.31 81 ASN A N 1
ATOM 655 C CA . ASN A 1 81 ? -11.380 4.356 20.468 1.00 81.31 81 ASN A CA 1
ATOM 656 C C . ASN A 1 81 ? -11.694 4.301 21.974 1.00 81.31 81 ASN A C 1
ATOM 658 O O . ASN A 1 81 ? -12.722 4.806 22.423 1.00 81.31 81 ASN A O 1
ATOM 662 N N . HIS A 1 82 ? -10.798 3.735 22.783 1.00 69.88 82 HIS A N 1
ATOM 663 C CA . HIS A 1 82 ? -10.885 3.866 24.233 1.00 69.88 82 HIS A CA 1
ATOM 664 C C . HIS A 1 82 ? -10.625 5.322 24.648 1.00 69.88 82 HIS A C 1
ATOM 666 O O . HIS A 1 82 ? -9.844 6.020 24.014 1.00 69.88 82 HIS A O 1
ATOM 672 N N . LYS A 1 83 ? -11.262 5.810 25.722 1.00 61.84 83 LYS A N 1
ATOM 673 C CA . LYS A 1 83 ? -11.035 7.166 26.264 1.00 61.84 83 LYS A CA 1
ATOM 674 C C . LYS A 1 83 ? -9.623 7.293 26.868 1.00 61.84 83 LYS A C 1
ATOM 676 O O . LYS A 1 83 ? -9.465 7.415 28.080 1.00 61.84 83 LYS A O 1
ATOM 681 N N . VAL A 1 84 ? -8.584 7.222 26.040 1.00 62.78 84 VAL A N 1
ATOM 682 C CA . VAL A 1 84 ? -7.187 7.370 26.447 1.00 62.78 84 VAL A CA 1
ATOM 683 C C . VAL A 1 84 ? -6.888 8.848 26.688 1.00 62.78 84 VAL A C 1
ATOM 685 O O . VAL A 1 84 ? -7.212 9.714 25.871 1.00 62.78 84 VAL A O 1
ATOM 688 N N . ARG A 1 85 ? -6.254 9.158 27.824 1.00 59.00 85 ARG A N 1
ATOM 689 C CA . ARG A 1 85 ? -5.727 10.504 28.096 1.00 59.00 85 ARG A CA 1
ATOM 690 C C . ARG A 1 85 ? -4.676 10.843 27.028 1.00 59.00 85 ARG A C 1
ATOM 692 O O . ARG A 1 85 ? -3.794 10.034 26.767 1.00 59.00 85 ARG A O 1
ATOM 699 N N . GLY A 1 86 ? -4.784 12.018 26.402 1.00 72.31 86 GLY A N 1
ATOM 700 C CA . GLY A 1 86 ? -3.869 12.452 25.332 1.00 72.31 86 GLY A CA 1
ATOM 701 C C . GLY A 1 86 ? -4.290 12.083 23.902 1.00 72.31 86 GLY A C 1
ATOM 702 O O . GLY A 1 86 ? -3.488 12.229 22.983 1.00 72.31 86 GLY A O 1
ATOM 703 N N . ILE A 1 87 ? -5.539 11.653 23.683 1.00 74.50 87 ILE A N 1
ATOM 704 C CA . ILE A 1 87 ? -6.053 11.210 22.372 1.00 74.50 87 ILE A CA 1
ATOM 705 C C . ILE A 1 87 ? -5.784 12.190 21.215 1.00 74.50 87 ILE A C 1
ATOM 707 O O . ILE A 1 87 ? -5.480 11.760 20.104 1.00 74.50 87 ILE A O 1
ATOM 711 N N . ASN A 1 88 ? -5.841 13.500 21.474 1.00 77.81 88 ASN A N 1
ATOM 712 C CA . ASN A 1 88 ? -5.593 14.523 20.458 1.00 77.81 88 ASN A CA 1
ATOM 713 C C . ASN A 1 88 ? -4.129 14.532 20.004 1.00 77.81 88 ASN A C 1
ATOM 715 O O . ASN A 1 88 ? -3.878 14.648 18.812 1.00 77.81 88 ASN A O 1
ATOM 719 N N . LEU A 1 89 ? -3.174 14.336 20.920 1.00 83.00 89 LEU A N 1
ATOM 720 C CA . LEU A 1 89 ? -1.753 14.270 20.574 1.00 83.00 89 LEU A CA 1
ATOM 721 C C . LEU A 1 89 ? -1.453 13.036 19.713 1.00 83.00 89 LEU A C 1
ATOM 723 O O . LEU A 1 89 ? -0.791 13.152 18.685 1.00 83.00 89 LEU A O 1
ATOM 727 N N . PHE A 1 90 ? -1.997 11.872 20.084 1.00 80.94 90 PHE A N 1
ATOM 728 C CA . PHE A 1 90 ? -1.851 10.651 19.286 1.00 80.94 90 PHE A CA 1
ATOM 729 C C . PHE A 1 90 ? -2.449 10.814 17.885 1.00 80.94 90 PHE A C 1
ATOM 731 O O . PHE A 1 90 ? -1.788 10.491 16.901 1.00 80.94 90 PHE A O 1
ATOM 738 N N . ARG A 1 91 ? -3.664 11.369 17.772 1.00 79.94 91 ARG A N 1
ATOM 739 C CA . ARG A 1 91 ? -4.287 11.653 16.468 1.00 79.94 91 ARG A CA 1
ATOM 740 C C . ARG A 1 91 ? -3.416 12.572 15.615 1.00 79.94 91 ARG A C 1
ATOM 742 O O . ARG A 1 91 ? -3.238 12.279 14.440 1.00 79.94 91 ARG A O 1
ATOM 749 N N . THR A 1 92 ? -2.832 13.621 16.196 1.00 83.69 92 THR A N 1
ATOM 750 C CA . THR A 1 92 ? -1.929 14.525 15.472 1.00 83.69 92 THR A CA 1
ATOM 751 C C . THR A 1 92 ? -0.703 13.792 14.933 1.00 83.69 92 THR A C 1
ATOM 753 O O . THR A 1 92 ? -0.398 13.930 13.754 1.00 83.69 92 THR A O 1
ATOM 756 N N . ILE A 1 93 ? -0.028 12.975 15.750 1.00 86.38 93 ILE A N 1
ATOM 757 C CA . ILE A 1 93 ? 1.198 12.266 15.340 1.00 86.38 93 ILE A CA 1
ATOM 758 C C . ILE A 1 93 ? 0.926 11.302 14.179 1.00 86.38 93 ILE A C 1
ATOM 760 O O . ILE A 1 93 ? 1.656 11.321 13.192 1.00 86.38 93 ILE A O 1
ATOM 764 N N . TYR A 1 94 ? -0.127 10.484 14.262 1.00 81.00 94 TYR A N 1
ATOM 765 C CA . TYR A 1 94 ? -0.433 9.506 13.209 1.00 81.00 94 TYR A CA 1
ATOM 766 C C . TYR A 1 94 ? -1.064 10.127 11.960 1.00 81.00 94 TYR A C 1
ATOM 768 O O . TYR A 1 94 ? -0.993 9.532 10.888 1.00 81.00 94 TYR A O 1
ATOM 776 N N . PHE A 1 95 ? -1.686 11.303 12.074 1.00 84.19 95 PHE A N 1
ATOM 777 C CA . PHE A 1 95 ? -2.254 12.011 10.926 1.00 84.19 95 PHE A CA 1
ATOM 778 C C . PHE A 1 95 ? -1.238 12.929 10.234 1.00 84.19 95 PHE A C 1
ATOM 780 O O . PHE A 1 95 ? -1.395 13.232 9.055 1.00 84.19 95 PHE A O 1
ATOM 787 N N . MET A 1 96 ? -0.167 13.330 10.927 1.00 89.12 96 MET A N 1
ATOM 788 C CA . MET A 1 96 ? 0.888 14.189 10.383 1.00 89.12 96 MET A CA 1
ATOM 789 C C . MET A 1 96 ? 1.436 13.706 9.022 1.00 89.12 96 MET A C 1
ATOM 791 O O . MET A 1 96 ? 1.522 14.540 8.122 1.00 89.12 96 MET A O 1
ATOM 795 N N . PRO A 1 97 ? 1.737 12.407 8.796 1.00 87.81 97 PRO A N 1
ATOM 796 C CA . PRO A 1 97 ? 2.244 11.932 7.503 1.00 87.81 97 PRO A CA 1
ATOM 797 C C . PRO A 1 97 ? 1.277 12.132 6.331 1.00 87.81 97 PRO A C 1
ATOM 799 O O . PRO A 1 97 ? 1.718 12.314 5.199 1.00 87.81 97 PRO A O 1
ATOM 802 N N . VAL A 1 98 ? -0.032 12.111 6.598 1.00 88.69 98 VAL A N 1
ATOM 803 C CA . VAL A 1 98 ? -1.089 12.233 5.580 1.00 88.69 98 VAL A CA 1
ATOM 804 C C . VAL A 1 98 ? -1.141 13.652 5.011 1.00 88.69 98 VAL A C 1
ATOM 806 O O . VAL A 1 98 ? -1.470 13.843 3.846 1.00 88.69 98 VAL A O 1
ATOM 809 N N . VAL A 1 99 ? -0.822 14.653 5.835 1.00 89.31 99 VAL A N 1
ATOM 810 C CA . VAL A 1 99 ? -0.898 16.074 5.458 1.00 89.31 99 VAL A CA 1
ATOM 811 C C . VAL A 1 99 ? 0.302 16.497 4.603 1.00 89.31 99 VAL A C 1
ATOM 813 O O . VAL A 1 99 ? 0.225 17.467 3.850 1.00 89.31 99 VAL A O 1
ATOM 816 N N . VAL A 1 100 ? 1.419 15.774 4.696 1.00 92.50 100 VAL A N 1
ATOM 817 C CA . VAL A 1 100 ? 2.628 16.061 3.921 1.00 92.50 100 VAL A CA 1
ATOM 818 C C . VAL A 1 100 ? 2.477 15.531 2.493 1.00 92.50 100 VAL A C 1
ATOM 820 O O . VAL A 1 100 ? 2.004 14.418 2.270 1.00 92.50 100 VAL A O 1
ATOM 823 N N . SER A 1 101 ? 2.926 16.320 1.511 1.00 94.25 101 SER A N 1
ATOM 824 C CA . SER A 1 101 ? 2.942 15.913 0.101 1.00 94.25 101 SER A CA 1
ATOM 825 C C . SER A 1 101 ? 3.674 14.586 -0.095 1.00 94.25 101 SER A C 1
ATOM 827 O O . SER A 1 101 ? 4.792 14.402 0.396 1.00 94.25 101 SER A O 1
ATOM 829 N N . ILE A 1 102 ? 3.078 13.697 -0.893 1.00 92.75 102 ILE A N 1
ATOM 830 C CA . ILE A 1 102 ? 3.645 12.386 -1.221 1.00 92.75 102 ILE A CA 1
ATOM 831 C C . ILE A 1 102 ? 5.067 12.478 -1.779 1.00 92.75 102 ILE A C 1
ATOM 833 O O . ILE A 1 102 ? 5.902 11.633 -1.466 1.00 92.75 102 ILE A O 1
ATOM 837 N N . VAL A 1 103 ? 5.368 13.519 -2.559 1.00 94.94 103 VAL A N 1
ATOM 838 C CA . VAL A 1 103 ? 6.698 13.735 -3.146 1.00 94.94 103 VAL A CA 1
ATOM 839 C C . VAL A 1 103 ? 7.721 14.023 -2.049 1.00 94.94 103 VAL A C 1
ATOM 841 O O . VAL A 1 103 ? 8.789 13.420 -2.031 1.00 94.94 103 VAL A O 1
ATOM 844 N N . VAL A 1 104 ? 7.379 14.890 -1.091 1.00 95.81 104 VAL A N 1
ATOM 845 C CA . VAL A 1 104 ? 8.259 15.230 0.038 1.00 95.81 104 VAL A CA 1
ATOM 846 C C . VAL A 1 104 ? 8.488 14.009 0.924 1.00 95.81 104 VAL A C 1
ATOM 848 O O . VAL A 1 104 ? 9.628 13.708 1.266 1.00 95.81 104 VAL A O 1
ATOM 851 N N . VAL A 1 105 ? 7.423 13.268 1.242 1.00 95.69 105 VAL A N 1
ATOM 852 C CA . VAL A 1 105 ? 7.528 12.008 1.992 1.00 95.69 105 VAL A CA 1
ATOM 853 C C . VAL A 1 105 ? 8.442 11.028 1.258 1.00 95.69 105 VAL A C 1
ATOM 855 O O . VAL A 1 105 ? 9.367 10.486 1.856 1.00 95.69 105 VAL A O 1
ATOM 858 N N . SER A 1 106 ? 8.243 10.851 -0.046 1.00 95.50 106 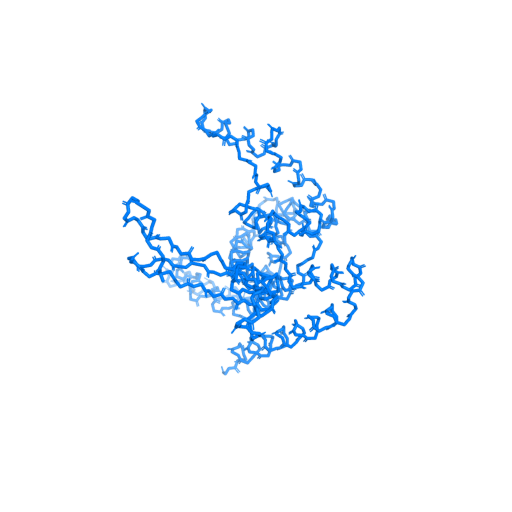SER A N 1
ATOM 859 C CA . SER A 1 106 ? 9.049 9.949 -0.871 1.00 95.50 106 SER A CA 1
ATOM 860 C C . SER A 1 106 ? 10.529 10.339 -0.871 1.00 95.50 106 SER A C 1
ATOM 862 O O . SER A 1 106 ? 11.384 9.471 -0.724 1.00 95.50 106 SER A O 1
ATOM 864 N N . LEU A 1 107 ? 10.851 11.635 -0.960 1.00 95.00 107 LEU A N 1
ATOM 865 C CA . LEU A 1 107 ? 12.229 12.131 -0.863 1.00 95.00 107 LEU A CA 1
ATOM 866 C C . LEU A 1 107 ? 12.854 11.841 0.507 1.00 95.00 107 LEU A C 1
ATOM 868 O O . LEU A 1 107 ? 13.980 11.355 0.566 1.00 95.00 107 LEU A O 1
ATOM 872 N N . LEU A 1 108 ? 12.129 12.081 1.604 1.00 94.94 108 LEU A N 1
ATOM 873 C CA . LEU A 1 108 ? 12.613 11.757 2.952 1.00 94.94 108 LEU A CA 1
ATOM 874 C C . LEU A 1 108 ? 12.898 10.261 3.099 1.00 94.94 108 LEU A C 1
ATOM 876 O O . LEU A 1 108 ? 13.946 9.872 3.611 1.00 94.94 108 LEU A O 1
ATOM 880 N N . TRP A 1 109 ? 11.997 9.417 2.600 1.00 95.75 109 TRP A N 1
ATOM 881 C CA . TRP A 1 109 ? 12.176 7.973 2.661 1.00 95.75 109 TRP A CA 1
ATOM 882 C C . TRP A 1 109 ? 13.327 7.469 1.789 1.00 95.75 109 TRP A C 1
ATOM 884 O O . TRP A 1 109 ? 13.950 6.486 2.172 1.00 95.75 109 TRP A O 1
ATOM 894 N N . ARG A 1 110 ? 13.697 8.149 0.693 1.00 93.94 110 ARG A N 1
ATOM 895 C CA . ARG A 1 110 ? 14.941 7.829 -0.037 1.00 93.94 110 ARG A CA 1
ATOM 896 C C . ARG A 1 110 ? 16.178 7.990 0.839 1.00 93.94 110 ARG A C 1
ATOM 898 O O . ARG A 1 110 ? 17.047 7.133 0.787 1.00 93.94 110 ARG A O 1
ATOM 905 N N . PHE A 1 111 ? 16.244 9.039 1.662 1.00 92.62 111 PHE A N 1
ATOM 906 C CA . PHE A 1 111 ? 17.352 9.212 2.609 1.00 92.62 111 PHE A CA 1
ATOM 907 C C . PHE A 1 111 ? 17.322 8.163 3.726 1.00 92.62 111 PHE A C 1
ATOM 909 O O . PHE A 1 111 ? 18.365 7.674 4.147 1.00 92.62 111 PHE A O 1
ATOM 916 N N . ILE A 1 112 ? 16.132 7.779 4.197 1.00 94.81 112 ILE A N 1
ATOM 917 C CA . ILE A 1 112 ? 15.984 6.723 5.212 1.00 94.81 112 ILE A CA 1
ATOM 918 C C . ILE A 1 112 ? 16.433 5.361 4.662 1.00 94.81 112 ILE A C 1
ATOM 920 O O . ILE A 1 112 ? 17.083 4.600 5.381 1.00 94.81 112 ILE A O 1
ATOM 924 N N . TYR A 1 113 ? 16.093 5.074 3.405 1.00 95.50 113 TYR A N 1
ATOM 925 C CA . TYR A 1 113 ? 16.379 3.825 2.701 1.00 95.50 113 TYR A CA 1
ATOM 926 C C . TYR A 1 113 ? 17.740 3.783 2.000 1.00 95.50 113 TYR A C 1
ATOM 928 O O . TYR A 1 113 ? 18.039 2.785 1.343 1.00 95.50 113 TYR A O 1
ATOM 936 N N . ASP A 1 114 ? 18.567 4.820 2.137 1.00 91.19 114 ASP A N 1
ATOM 937 C CA . ASP A 1 114 ? 19.886 4.857 1.513 1.00 91.19 114 ASP A CA 1
ATOM 938 C C . ASP A 1 114 ? 20.764 3.666 1.950 1.00 91.19 114 ASP A C 1
ATOM 940 O O . ASP A 1 114 ? 20.852 3.312 3.132 1.00 91.19 114 ASP A O 1
ATOM 944 N N . GLY A 1 115 ? 21.412 3.025 0.975 1.00 83.00 115 GLY A N 1
ATOM 945 C CA . GLY A 1 115 ? 22.188 1.806 1.197 1.00 83.00 115 GLY A CA 1
ATOM 946 C C . GLY A 1 115 ? 23.481 2.019 1.986 1.00 83.00 115 GLY A C 1
ATOM 947 O O . GLY A 1 115 ? 23.911 1.104 2.683 1.00 83.00 115 GLY A O 1
ATOM 948 N N . GLN A 1 116 ? 24.091 3.206 1.915 1.00 78.81 116 GLN A N 1
ATOM 949 C CA . GLN A 1 116 ? 25.393 3.468 2.538 1.00 78.81 116 GLN A CA 1
ATOM 950 C C . GLN A 1 116 ? 25.247 4.128 3.909 1.00 78.81 116 GLN A C 1
ATOM 952 O O . GLN A 1 116 ? 25.812 3.640 4.883 1.00 78.81 116 GLN A O 1
ATOM 957 N N . ASN A 1 117 ? 24.464 5.206 3.995 1.00 77.38 117 ASN A N 1
ATOM 958 C CA . ASN A 1 117 ? 24.310 6.030 5.199 1.00 77.38 117 ASN A CA 1
ATOM 959 C C . ASN A 1 117 ? 22.837 6.210 5.607 1.00 77.38 117 ASN A C 1
ATOM 961 O O . ASN A 1 117 ? 22.487 7.177 6.287 1.00 77.38 117 ASN A O 1
ATOM 965 N N . GLY A 1 118 ? 21.952 5.301 5.192 1.00 88.44 118 GLY A N 1
ATOM 966 C CA . GLY A 1 118 ? 20.532 5.389 5.510 1.00 88.44 118 GLY A CA 1
ATOM 967 C C . GLY A 1 118 ? 20.232 5.223 6.998 1.00 88.44 118 GLY A C 1
ATOM 968 O O . GLY A 1 118 ? 20.835 4.407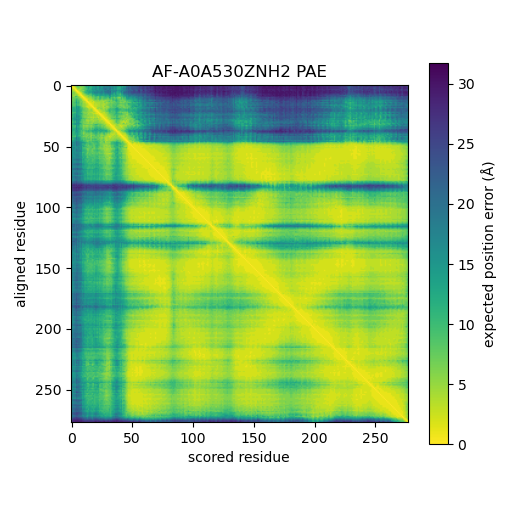 7.709 1.00 88.44 118 GLY A O 1
ATOM 969 N N . LEU A 1 119 ? 19.229 5.973 7.462 1.00 91.81 119 LEU A N 1
ATOM 970 C CA . LEU A 1 119 ? 18.744 5.898 8.840 1.00 91.81 119 LEU A CA 1
ATOM 971 C C . LEU A 1 119 ? 18.257 4.484 9.187 1.00 91.81 119 LEU A C 1
ATOM 973 O O . LEU A 1 119 ? 18.529 3.999 10.284 1.00 91.81 119 LEU A O 1
ATOM 977 N N . LEU A 1 120 ? 17.574 3.801 8.260 1.00 92.06 120 LEU A N 1
ATOM 978 C CA . LEU A 1 120 ? 17.059 2.455 8.516 1.00 92.06 120 LEU A CA 1
ATOM 979 C C . LEU A 1 120 ? 18.190 1.446 8.728 1.00 92.06 120 LEU A C 1
ATOM 981 O O . LEU A 1 120 ? 18.152 0.680 9.687 1.00 92.06 120 LEU A O 1
ATOM 985 N N . ASN A 1 121 ? 19.214 1.476 7.873 1.00 92.00 121 ASN A N 1
ATOM 986 C CA . ASN A 1 121 ? 20.381 0.607 8.015 1.00 92.00 121 ASN A CA 1
ATOM 987 C C . ASN A 1 121 ? 21.122 0.8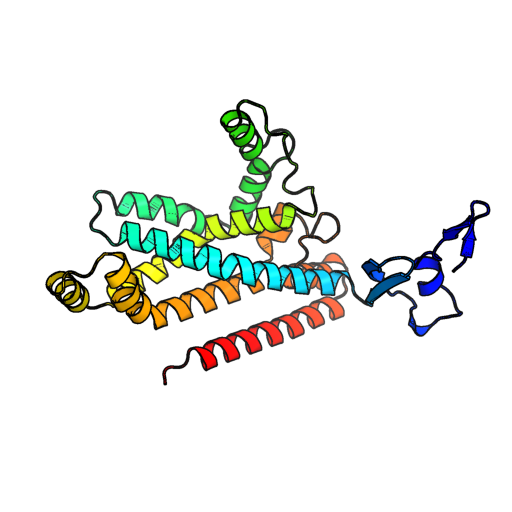76 9.329 1.00 92.00 121 ASN A C 1
ATOM 989 O O . ASN A 1 121 ? 21.468 -0.071 10.032 1.00 92.00 121 ASN A O 1
ATOM 993 N N . SER A 1 122 ? 21.282 2.148 9.703 1.00 89.56 122 SER A N 1
ATOM 994 C CA . SER A 1 122 ? 21.898 2.544 10.977 1.00 89.56 122 SER A CA 1
ATOM 995 C C . SER A 1 122 ? 21.125 2.003 12.188 1.00 89.56 122 SER A C 1
ATOM 997 O O . SER A 1 122 ? 21.720 1.444 13.109 1.00 89.56 122 SER A O 1
ATOM 999 N N . ILE A 1 123 ? 19.791 2.111 12.179 1.00 91.25 123 ILE A N 1
ATOM 1000 C CA . ILE A 1 123 ? 18.930 1.582 13.249 1.00 91.25 123 ILE A CA 1
ATOM 1001 C C . ILE A 1 123 ? 19.020 0.054 13.317 1.00 91.25 123 ILE A C 1
ATOM 1003 O O . ILE A 1 123 ? 19.157 -0.502 14.404 1.00 91.25 123 ILE A O 1
ATOM 1007 N N . LEU A 1 124 ? 18.965 -0.639 12.177 1.00 90.19 124 LEU A N 1
ATOM 1008 C CA . LEU A 1 124 ? 19.032 -2.101 12.136 1.00 90.19 124 LEU A CA 1
ATOM 1009 C C . LEU A 1 124 ? 20.393 -2.625 12.593 1.00 90.19 124 LEU A C 1
ATOM 1011 O O . LEU A 1 124 ? 20.441 -3.590 13.353 1.00 90.19 124 LEU A O 1
ATOM 1015 N N . GLN A 1 125 ? 21.490 -1.975 12.206 1.00 90.25 125 GLN A N 1
ATOM 1016 C CA . GLN A 1 125 ? 22.822 -2.297 12.718 1.00 90.25 125 GLN A CA 1
ATOM 1017 C C . GLN A 1 125 ? 22.900 -2.099 14.233 1.00 90.25 125 GLN A C 1
ATOM 1019 O O . GLN A 1 125 ? 23.369 -2.992 14.934 1.00 90.25 125 GLN A O 1
ATOM 1024 N N . ALA A 1 126 ? 22.385 -0.984 14.758 1.00 88.75 126 ALA A N 1
ATOM 1025 C CA . ALA A 1 126 ? 22.377 -0.728 16.196 1.00 88.75 126 ALA A CA 1
ATOM 1026 C C . ALA A 1 126 ? 21.558 -1.777 16.972 1.00 88.75 126 ALA A C 1
ATOM 1028 O O . ALA A 1 126 ? 22.031 -2.313 17.972 1.00 88.75 126 ALA A O 1
ATOM 1029 N N . LEU A 1 127 ? 20.357 -2.121 16.493 1.00 91.12 127 LEU A N 1
ATOM 1030 C CA . LEU A 1 127 ? 19.476 -3.108 17.132 1.00 91.12 127 LEU A CA 1
ATOM 1031 C C . LEU A 1 127 ? 20.018 -4.540 17.065 1.00 91.12 127 LEU A C 1
ATOM 1033 O O . LEU A 1 127 ? 19.724 -5.352 17.939 1.00 91.12 127 LEU A O 1
ATOM 1037 N N . THR A 1 128 ? 20.797 -4.858 16.034 1.00 88.44 128 THR A N 1
ATOM 1038 C CA . THR A 1 128 ? 21.405 -6.184 15.847 1.00 88.44 128 THR A CA 1
ATOM 1039 C C . THR A 1 128 ? 22.837 -6.262 16.367 1.00 88.44 128 THR A C 1
ATOM 1041 O O . THR A 1 128 ? 23.527 -7.240 16.086 1.00 88.44 128 THR A O 1
ATOM 1044 N N . PHE A 1 129 ? 23.297 -5.250 17.112 1.00 86.81 129 PHE A N 1
ATOM 1045 C CA . PHE A 1 129 ? 24.668 -5.155 17.624 1.00 86.81 129 PHE A CA 1
ATOM 1046 C C . PHE A 1 129 ? 25.740 -5.331 16.528 1.00 86.81 129 PHE A C 1
ATOM 1048 O O . PHE A 1 129 ? 26.796 -5.913 16.761 1.00 86.81 129 PHE A O 1
ATOM 1055 N N . GLY A 1 130 ? 25.459 -4.842 15.316 1.00 81.88 130 GLY A N 1
ATOM 1056 C CA . GLY A 1 130 ? 26.354 -4.901 14.157 1.00 81.88 130 GLY A CA 1
ATOM 1057 C C . GLY A 1 130 ? 26.278 -6.188 13.329 1.00 81.88 130 GLY A C 1
ATOM 1058 O O . GLY A 1 130 ? 27.038 -6.329 12.375 1.00 81.88 130 GLY A O 1
ATOM 1059 N N . LEU A 1 131 ? 25.375 -7.124 13.645 1.00 81.62 131 LEU A N 1
ATOM 1060 C CA . LEU A 1 131 ? 25.225 -8.369 12.877 1.00 81.62 131 LEU A CA 1
ATOM 1061 C C . LEU A 1 131 ? 24.498 -8.168 11.539 1.00 81.62 131 LEU A C 1
ATOM 1063 O O . LEU A 1 131 ? 24.678 -8.961 10.614 1.00 81.62 131 LEU A O 1
ATOM 1067 N N . PHE A 1 132 ? 23.670 -7.128 11.421 1.00 86.12 132 PHE A N 1
ATOM 1068 C CA . PHE A 1 132 ? 22.945 -6.834 10.189 1.00 86.12 132 PHE A CA 1
ATOM 1069 C C . PHE A 1 132 ? 23.839 -6.127 9.171 1.00 86.12 132 PHE A C 1
ATOM 1071 O O . PHE A 1 132 ? 24.371 -5.050 9.434 1.00 86.12 132 PHE A O 1
ATOM 1078 N N . GLN A 1 133 ? 23.961 -6.709 7.980 1.00 85.75 133 GLN A N 1
ATOM 1079 C CA . GLN A 1 133 ? 24.660 -6.069 6.870 1.00 85.75 133 GLN A CA 1
ATOM 1080 C C . GLN A 1 133 ? 23.758 -5.003 6.236 1.00 85.75 133 GLN A C 1
ATOM 1082 O O . GLN A 1 133 ? 22.593 -5.302 5.968 1.00 85.75 133 GLN A O 1
ATOM 1087 N N . PRO A 1 134 ? 24.254 -3.775 5.993 1.00 85.25 134 PRO A N 1
ATOM 1088 C CA . PRO A 1 134 ? 23.458 -2.743 5.343 1.00 85.25 134 PRO A CA 1
ATOM 1089 C C . PRO A 1 134 ? 22.957 -3.218 3.975 1.00 85.25 134 PRO A C 1
ATOM 1091 O O . PRO A 1 134 ? 23.698 -3.808 3.188 1.00 85.25 134 PRO A O 1
ATOM 1094 N N . VAL A 1 135 ? 21.676 -2.965 3.713 1.00 87.75 135 VAL A N 1
ATOM 1095 C CA . VAL A 1 135 ? 21.000 -3.359 2.475 1.00 87.75 135 VAL A CA 1
ATOM 1096 C C . VAL A 1 135 ? 20.686 -2.107 1.674 1.00 87.75 135 VAL A C 1
ATOM 1098 O O . VAL A 1 135 ? 20.167 -1.132 2.217 1.00 87.75 135 VAL A O 1
ATOM 1101 N N . ASP A 1 136 ? 20.961 -2.137 0.372 1.00 90.25 136 ASP A N 1
ATOM 1102 C CA . ASP A 1 136 ? 20.417 -1.140 -0.545 1.00 90.25 136 ASP A CA 1
ATOM 1103 C C . ASP A 1 136 ? 18.942 -1.460 -0.824 1.00 90.25 136 ASP A C 1
ATOM 1105 O O . ASP A 1 136 ? 18.599 -2.268 -1.692 1.00 90.25 136 ASP A O 1
ATOM 1109 N N . TRP A 1 137 ? 18.065 -0.856 -0.020 1.00 92.81 137 TRP A N 1
ATOM 1110 C CA . TRP A 1 137 ? 16.630 -1.132 -0.021 1.00 92.81 137 TRP A CA 1
ATOM 1111 C C . TRP A 1 137 ? 15.976 -0.809 -1.359 1.00 92.81 137 TRP A C 1
ATOM 1113 O O . TRP A 1 137 ? 15.066 -1.530 -1.770 1.00 92.81 137 TRP A O 1
ATOM 1123 N N . LEU A 1 138 ? 16.433 0.249 -2.032 1.00 93.25 138 LEU A N 1
ATOM 1124 C CA . LEU A 1 138 ? 15.870 0.713 -3.300 1.00 93.25 138 LEU A CA 1
ATOM 1125 C C . LEU A 1 138 ? 16.664 0.222 -4.511 1.00 93.25 138 LEU A C 1
ATOM 1127 O O . LEU A 1 138 ? 16.092 0.145 -5.590 1.00 93.25 138 LEU A O 1
ATOM 1131 N N . GLY A 1 139 ? 17.940 -0.134 -4.356 1.00 92.19 139 GLY A N 1
ATOM 1132 C CA . GLY A 1 139 ? 18.788 -0.635 -5.440 1.00 92.19 139 GLY A CA 1
ATOM 1133 C C . GLY A 1 139 ? 18.701 -2.140 -5.696 1.00 92.19 139 GLY A C 1
ATOM 1134 O O . GLY A 1 139 ? 19.243 -2.611 -6.697 1.00 92.19 139 GLY A O 1
ATOM 1135 N N . ASN A 1 140 ? 17.998 -2.911 -4.858 1.00 91.56 140 ASN A N 1
ATOM 1136 C CA . ASN A 1 140 ? 17.791 -4.347 -5.068 1.00 91.56 140 ASN A CA 1
ATOM 1137 C C . ASN A 1 140 ? 16.354 -4.673 -5.554 1.00 91.56 140 ASN A C 1
ATOM 1139 O O . ASN A 1 140 ? 15.381 -4.303 -4.887 1.00 91.56 140 ASN A O 1
ATOM 1143 N N . PRO A 1 141 ? 16.189 -5.419 -6.675 1.00 90.19 141 PRO A N 1
ATOM 1144 C CA . PRO A 1 141 ? 14.877 -5.801 -7.207 1.00 90.19 141 PRO A CA 1
ATOM 1145 C C . PRO A 1 141 ? 13.950 -6.509 -6.215 1.00 90.19 141 PRO A C 1
ATOM 1147 O O . PRO A 1 141 ? 12.731 -6.384 -6.325 1.00 90.19 141 PRO A O 1
ATOM 1150 N N . SER A 1 142 ? 14.500 -7.257 -5.252 1.00 91.00 142 SER A N 1
ATOM 1151 C CA . SER A 1 142 ? 13.699 -7.998 -4.274 1.00 91.00 142 SER A CA 1
ATOM 1152 C C . SER A 1 142 ? 13.182 -7.133 -3.126 1.00 91.00 142 SER A C 1
ATOM 1154 O O . SER A 1 142 ? 12.212 -7.515 -2.477 1.00 91.00 142 SER A O 1
ATOM 1156 N N . THR A 1 143 ? 13.818 -5.993 -2.845 1.00 94.00 143 THR A N 1
ATOM 1157 C CA . THR A 1 143 ? 13.484 -5.136 -1.693 1.00 94.00 143 THR A CA 1
ATOM 1158 C C . THR A 1 143 ? 12.819 -3.826 -2.088 1.00 94.00 143 THR A C 1
ATOM 1160 O O . THR A 1 143 ? 12.059 -3.288 -1.286 1.00 94.00 143 THR A O 1
ATOM 1163 N N . ALA A 1 144 ? 13.032 -3.341 -3.315 1.00 95.62 144 ALA A N 1
ATOM 1164 C CA . ALA A 1 144 ? 12.560 -2.027 -3.745 1.00 95.62 144 ALA A CA 1
ATOM 1165 C C . ALA A 1 144 ? 11.032 -1.889 -3.675 1.00 95.62 144 ALA A C 1
ATOM 1167 O O . ALA A 1 144 ? 10.520 -0.940 -3.080 1.00 95.62 144 ALA A O 1
ATOM 1168 N N . LEU A 1 145 ? 10.282 -2.856 -4.217 1.00 95.25 145 LEU A N 1
ATOM 1169 C CA . LEU A 1 145 ? 8.818 -2.806 -4.178 1.00 95.25 145 LEU A CA 1
ATOM 1170 C C . LEU A 1 145 ? 8.273 -2.966 -2.740 1.00 95.25 145 LEU A C 1
ATOM 1172 O O . LEU A 1 145 ? 7.452 -2.137 -2.341 1.00 95.25 145 LEU A O 1
ATOM 1176 N N . PRO A 1 146 ? 8.744 -3.932 -1.918 1.00 96.12 146 PRO A N 1
ATOM 1177 C CA . PRO A 1 146 ? 8.388 -3.992 -0.497 1.00 96.12 146 PRO A CA 1
ATOM 1178 C C . PRO A 1 146 ? 8.704 -2.717 0.298 1.00 96.12 146 PRO A C 1
ATOM 1180 O O . PRO A 1 146 ? 7.910 -2.324 1.151 1.00 96.12 146 PRO A O 1
ATOM 1183 N N . ALA A 1 147 ? 9.820 -2.039 0.014 1.00 96.38 147 ALA A N 1
ATOM 1184 C CA . ALA A 1 147 ? 10.168 -0.771 0.655 1.00 96.38 147 ALA A CA 1
ATOM 1185 C C . ALA A 1 147 ? 9.151 0.330 0.303 1.00 96.38 147 ALA A C 1
ATOM 1187 O O . ALA A 1 147 ? 8.647 1.028 1.184 1.00 96.38 147 ALA A O 1
ATOM 1188 N N . VAL A 1 148 ? 8.752 0.430 -0.969 1.00 96.50 148 VAL A N 1
ATOM 1189 C CA . VAL A 1 148 ? 7.691 1.362 -1.388 1.00 96.50 148 VAL A CA 1
ATOM 1190 C C . VAL A 1 148 ? 6.343 1.014 -0.739 1.00 96.50 148 VAL A C 1
ATOM 1192 O O . VAL A 1 148 ? 5.621 1.918 -0.310 1.00 96.50 148 VAL A O 1
ATOM 1195 N N . MET A 1 149 ? 6.002 -0.276 -0.617 1.00 96.81 149 MET A N 1
ATOM 1196 C CA . MET A 1 149 ? 4.794 -0.724 0.092 1.00 96.81 149 MET A CA 1
ATOM 1197 C C . MET A 1 149 ? 4.818 -0.299 1.562 1.00 96.81 149 MET A C 1
ATOM 1199 O O . MET A 1 149 ? 3.842 0.273 2.041 1.00 96.81 149 MET A O 1
ATOM 1203 N N . ALA A 1 150 ? 5.925 -0.532 2.270 1.00 96.62 150 ALA A N 1
ATOM 1204 C CA . ALA A 1 150 ? 6.063 -0.196 3.685 1.00 96.62 150 ALA A CA 1
ATOM 1205 C C . ALA A 1 150 ? 5.903 1.310 3.938 1.00 96.62 150 ALA A C 1
ATOM 1207 O O . ALA A 1 150 ? 5.147 1.707 4.829 1.00 96.62 150 ALA A O 1
ATOM 1208 N N . MET A 1 151 ? 6.540 2.147 3.115 1.00 95.75 151 MET A N 1
ATOM 1209 C CA . MET A 1 151 ? 6.367 3.598 3.185 1.00 95.75 151 MET A CA 1
ATOM 1210 C C . MET A 1 151 ? 4.915 4.009 2.914 1.00 95.75 151 MET A C 1
ATOM 1212 O O . MET A 1 151 ? 4.348 4.799 3.670 1.00 95.75 151 MET A O 1
ATOM 1216 N N . SER A 1 152 ? 4.291 3.436 1.880 1.00 94.81 152 SER A N 1
ATOM 1217 C CA . SER A 1 152 ? 2.905 3.754 1.512 1.00 94.81 152 SER A CA 1
ATOM 1218 C C . SER A 1 152 ? 1.922 3.391 2.628 1.00 94.81 152 SER A C 1
ATOM 1220 O O . SER A 1 152 ? 1.051 4.194 2.965 1.00 94.81 152 SER A O 1
ATOM 1222 N N . ILE A 1 153 ? 2.110 2.224 3.257 1.00 95.31 153 ILE A N 1
ATOM 1223 C CA . ILE A 1 153 ? 1.336 1.791 4.427 1.00 95.31 153 ILE A CA 1
ATOM 1224 C C . ILE A 1 153 ? 1.494 2.806 5.557 1.00 95.31 153 ILE A C 1
ATOM 1226 O O . ILE A 1 153 ? 0.495 3.283 6.091 1.00 95.31 153 ILE A O 1
ATOM 1230 N N . TRP A 1 154 ? 2.733 3.163 5.906 1.00 95.00 154 TRP A N 1
ATOM 1231 C CA . TRP A 1 154 ? 3.019 4.110 6.983 1.00 95.00 154 TRP A CA 1
ATOM 1232 C C . TRP A 1 154 ? 2.375 5.479 6.748 1.00 95.00 154 TRP A C 1
ATOM 1234 O O . TRP A 1 154 ? 1.778 6.043 7.662 1.00 95.00 154 TRP A O 1
ATOM 1244 N N . GLN A 1 155 ? 2.459 6.007 5.530 1.00 94.06 155 GLN A N 1
ATOM 1245 C CA . GLN A 1 155 ? 1.933 7.331 5.227 1.00 94.06 155 GLN A CA 1
ATOM 1246 C C . GLN A 1 155 ? 0.399 7.354 5.271 1.00 94.06 155 GLN A C 1
ATOM 1248 O O . GLN A 1 155 ? -0.197 8.289 5.804 1.00 94.06 155 GLN A O 1
ATOM 1253 N N . ALA A 1 156 ? -0.253 6.328 4.722 1.00 92.94 156 ALA A N 1
ATOM 1254 C CA . ALA A 1 156 ? -1.700 6.315 4.548 1.00 92.94 156 ALA A CA 1
ATOM 1255 C C . ALA A 1 156 ? -2.466 5.719 5.743 1.00 92.94 156 ALA A C 1
ATOM 1257 O O . ALA A 1 156 ? -3.690 5.877 5.820 1.00 92.94 156 ALA A O 1
ATOM 1258 N N . VAL A 1 157 ? -1.801 5.042 6.689 1.00 93.56 157 VAL A N 1
ATOM 1259 C CA . VAL A 1 157 ? -2.471 4.370 7.819 1.00 93.56 157 VAL A CA 1
ATOM 1260 C C . VAL A 1 157 ? -3.324 5.332 8.652 1.00 93.56 157 VAL A C 1
ATOM 1262 O O . VAL A 1 157 ? -4.441 4.982 9.033 1.00 93.56 157 VAL A O 1
ATOM 1265 N N . GLY A 1 158 ? -2.850 6.562 8.877 1.00 91.56 158 GLY A N 1
ATOM 1266 C CA . GLY A 1 158 ? -3.552 7.566 9.678 1.00 91.56 158 GLY A CA 1
ATOM 1267 C C . GLY A 1 158 ? -4.900 7.968 9.081 1.00 91.56 158 GLY A C 1
ATOM 1268 O O . GLY A 1 158 ? -5.886 8.094 9.804 1.00 91.56 158 GLY A O 1
ATOM 1269 N N . PHE A 1 159 ? -4.973 8.096 7.755 1.00 92.19 159 PHE A N 1
ATOM 1270 C CA . PHE A 1 159 ? -6.214 8.416 7.049 1.00 92.19 159 PHE A CA 1
ATOM 1271 C C . PHE A 1 159 ? -7.243 7.287 7.182 1.00 92.19 159 PHE A C 1
ATOM 1273 O O . PHE A 1 159 ? -8.384 7.516 7.584 1.00 92.19 159 PHE A O 1
ATOM 1280 N N . HIS A 1 160 ? -6.830 6.046 6.923 1.00 94.56 160 HIS A N 1
ATOM 1281 C CA . HIS A 1 160 ? -7.726 4.888 6.999 1.00 94.56 160 HIS A CA 1
ATOM 1282 C C . HIS A 1 160 ? -8.169 4.591 8.435 1.00 94.56 160 HIS A C 1
ATOM 1284 O O . HIS A 1 160 ? -9.293 4.149 8.660 1.00 94.56 160 HIS A O 1
ATOM 1290 N N . MET A 1 161 ? -7.323 4.891 9.421 1.00 93.69 161 MET A N 1
ATOM 1291 C CA . MET A 1 161 ? -7.662 4.792 10.838 1.00 93.69 161 MET A CA 1
ATOM 1292 C C . MET A 1 161 ? -8.822 5.727 11.198 1.00 93.69 161 MET A C 1
ATOM 1294 O O . MET A 1 161 ? -9.707 5.331 11.952 1.00 93.69 161 MET A O 1
ATOM 1298 N N . VAL A 1 162 ? -8.858 6.949 10.652 1.00 90.62 162 VAL A N 1
ATOM 1299 C CA . VAL A 1 162 ? -9.965 7.895 10.883 1.00 90.62 162 VAL A CA 1
ATOM 1300 C C . VAL A 1 162 ? -11.277 7.358 10.308 1.00 90.62 162 VAL A C 1
ATOM 1302 O O . VAL A 1 162 ? -12.308 7.456 10.971 1.00 90.62 162 VAL A O 1
ATOM 1305 N N . ILE A 1 163 ? -11.239 6.731 9.129 1.00 93.38 163 ILE A N 1
ATOM 1306 C CA . ILE A 1 163 ? -12.419 6.078 8.538 1.00 93.38 163 ILE A CA 1
ATOM 1307 C C . ILE A 1 163 ? -12.916 4.951 9.455 1.00 93.38 163 ILE A C 1
ATOM 1309 O O . ILE A 1 163 ? -14.104 4.887 9.773 1.00 93.38 163 ILE A O 1
ATOM 1313 N N . TRP A 1 164 ? -12.009 4.098 9.943 1.00 95.19 164 TRP A N 1
ATOM 1314 C CA . TRP A 1 164 ? -12.354 3.053 10.909 1.00 95.19 164 TRP A CA 1
ATOM 1315 C C . TRP A 1 164 ? -12.945 3.607 12.199 1.00 95.19 164 TRP A C 1
ATOM 1317 O O . TRP A 1 164 ? -13.926 3.068 12.701 1.00 95.19 164 TRP A O 1
ATOM 1327 N N . LEU A 1 165 ? -12.375 4.689 12.726 1.00 91.12 165 LEU A N 1
ATOM 1328 C CA . LEU A 1 165 ? -12.847 5.331 13.945 1.00 91.12 165 LEU A CA 1
ATOM 1329 C C . LEU A 1 165 ? -14.265 5.890 13.779 1.00 91.12 165 LEU A C 1
ATOM 1331 O O . LEU A 1 165 ? -15.088 5.712 14.673 1.00 91.12 165 LEU A O 1
ATOM 1335 N N . ALA A 1 166 ? -14.571 6.509 12.636 1.00 91.06 166 ALA A N 1
ATOM 1336 C CA . ALA A 1 166 ? -15.927 6.951 12.318 1.00 91.06 166 ALA A CA 1
ATOM 1337 C C . ALA A 1 166 ? -16.904 5.765 12.277 1.00 91.06 166 ALA A C 1
ATOM 1339 O O . ALA A 1 166 ? -17.994 5.845 12.832 1.00 91.06 166 ALA A O 1
ATOM 1340 N N . GLY A 1 167 ? -16.485 4.634 11.703 1.00 92.94 167 GLY A N 1
ATOM 1341 C CA . GLY A 1 167 ? -17.266 3.398 11.717 1.00 92.94 167 GLY A CA 1
ATOM 1342 C C . GLY A 1 167 ? -17.442 2.780 13.105 1.00 92.94 167 GLY A C 1
ATOM 1343 O O . GLY A 1 167 ? -18.495 2.242 13.408 1.00 92.94 167 GLY A O 1
ATOM 1344 N N . LEU A 1 168 ? -16.439 2.859 13.980 1.00 92.31 168 LEU A N 1
ATOM 1345 C CA . LEU A 1 168 ? -16.560 2.371 15.358 1.00 92.31 168 LEU A CA 1
ATOM 1346 C C . LEU A 1 168 ? -17.596 3.174 16.156 1.00 92.31 168 LEU A C 1
ATOM 1348 O O . LEU A 1 168 ? -18.264 2.611 17.020 1.00 92.31 168 LEU A O 1
ATOM 1352 N N . GLN A 1 169 ? -17.746 4.465 15.851 1.00 89.62 169 GLN A N 1
ATOM 1353 C CA . GLN A 1 169 ? -18.697 5.362 16.513 1.00 89.62 169 GLN A CA 1
ATOM 1354 C C . GLN A 1 169 ? -20.159 5.114 16.120 1.00 89.62 169 GLN A C 1
ATOM 1356 O O . GLN A 1 169 ? -21.049 5.564 16.837 1.00 89.62 169 GLN A O 1
ATOM 1361 N N . THR A 1 170 ? -20.430 4.404 15.021 1.00 90.56 170 THR A N 1
ATOM 1362 C CA . THR A 1 170 ? -21.807 4.075 14.608 1.00 90.56 170 THR A CA 1
ATOM 1363 C C . THR A 1 170 ? -22.360 2.847 15.334 1.00 90.56 170 THR A C 1
ATOM 1365 O O . THR A 1 170 ? -23.566 2.607 15.304 1.00 90.56 170 THR A O 1
ATOM 1368 N N . ILE A 1 171 ? -21.502 2.065 15.998 1.00 92.06 171 ILE A N 1
ATOM 1369 C CA . ILE A 1 171 ? -21.904 0.862 16.730 1.00 92.06 171 ILE A CA 1
ATOM 1370 C C . ILE A 1 171 ? -22.535 1.275 18.061 1.00 92.06 171 ILE A C 1
ATOM 1372 O O . ILE A 1 171 ? -21.898 1.942 18.876 1.00 92.06 171 ILE A O 1
ATOM 1376 N N . SER A 1 172 ? -23.776 0.841 18.301 1.00 92.25 172 SER A N 1
ATOM 1377 C CA . SER A 1 172 ? -24.497 1.166 19.535 1.00 92.25 172 SER A CA 1
ATOM 1378 C C . SER A 1 172 ? -23.721 0.711 20.784 1.00 92.25 172 SER A C 1
ATOM 1380 O O . SER A 1 172 ? -23.361 -0.469 20.871 1.00 92.25 172 SER A O 1
ATOM 1382 N N . PRO A 1 173 ? -23.527 1.587 21.793 1.00 90.06 173 PRO A N 1
ATOM 1383 C CA . PRO A 1 173 ? -22.925 1.217 23.076 1.00 90.06 173 PRO A CA 1
ATOM 1384 C C . PRO A 1 173 ? -23.645 0.053 23.769 1.00 90.06 173 PRO A C 1
ATOM 1386 O O . PRO A 1 173 ? -23.000 -0.770 24.415 1.00 90.06 173 PRO A O 1
ATOM 1389 N N . THR A 1 174 ? -24.960 -0.073 23.561 1.00 93.44 174 THR A N 1
ATOM 1390 C CA . THR A 1 174 ? -25.785 -1.133 24.160 1.00 93.44 174 THR A CA 1
ATOM 1391 C C . THR A 1 174 ? -25.337 -2.540 23.766 1.00 93.44 174 THR A C 1
ATOM 1393 O O . THR A 1 174 ? -25.457 -3.463 24.565 1.00 93.44 174 THR A O 1
ATOM 1396 N N . LEU A 1 175 ? -24.770 -2.722 22.566 1.00 93.12 175 LEU A N 1
ATOM 1397 C CA . LEU A 1 175 ? -24.239 -4.019 22.130 1.00 93.12 175 LEU A CA 1
ATOM 1398 C C . LEU A 1 175 ? -22.983 -4.411 22.920 1.00 93.12 175 LEU A C 1
ATOM 1400 O O . LEU A 1 175 ? -22.769 -5.586 23.208 1.00 93.12 175 LEU A O 1
ATOM 1404 N N . TYR A 1 176 ? -22.157 -3.428 23.289 1.00 92.19 176 TYR A N 1
ATOM 1405 C CA . TYR A 1 176 ? -20.975 -3.653 24.120 1.00 92.19 176 TYR A CA 1
ATOM 1406 C C . TYR A 1 176 ? -21.354 -3.937 25.577 1.00 92.19 176 TYR A C 1
ATOM 1408 O O . TYR A 1 176 ? -20.746 -4.801 26.204 1.00 92.19 176 TYR A O 1
ATOM 1416 N N . GLU A 1 177 ? -22.369 -3.248 26.102 1.00 92.12 177 GLU A N 1
ATOM 1417 C CA . GLU A 1 177 ? -22.905 -3.487 27.447 1.00 92.12 177 GLU A CA 1
ATOM 1418 C C . GLU A 1 177 ? -23.540 -4.877 27.563 1.00 92.12 177 GLU A C 1
ATOM 1420 O O . GLU A 1 177 ? -23.232 -5.608 28.502 1.00 92.12 177 GLU A O 1
ATOM 1425 N N . ALA A 1 178 ? -24.345 -5.286 26.576 1.00 94.06 178 ALA A N 1
ATOM 1426 C CA . ALA A 1 178 ? -24.929 -6.625 26.522 1.00 94.06 178 ALA A CA 1
ATOM 1427 C C . ALA A 1 178 ? -23.847 -7.717 26.518 1.00 94.06 178 ALA A C 1
ATOM 1429 O O . ALA A 1 178 ? -23.895 -8.640 27.328 1.00 94.06 178 ALA A O 1
ATOM 1430 N N . ALA A 1 179 ? -22.810 -7.564 25.687 1.00 92.62 179 ALA A N 1
ATOM 1431 C CA . ALA A 1 179 ? -21.687 -8.498 25.657 1.00 92.62 179 ALA A CA 1
ATOM 1432 C C . ALA A 1 179 ? -20.932 -8.563 27.000 1.00 92.62 179 ALA A C 1
ATOM 1434 O O . ALA A 1 179 ? -20.463 -9.631 27.393 1.00 92.62 179 ALA A O 1
ATOM 1435 N N . ALA A 1 180 ? -20.816 -7.441 27.719 1.00 92.31 180 ALA A N 1
ATOM 1436 C CA . ALA A 1 180 ? -20.188 -7.407 29.038 1.00 92.31 180 ALA A CA 1
ATOM 1437 C C . ALA A 1 180 ? -21.027 -8.133 30.104 1.00 92.31 180 ALA A C 1
ATOM 1439 O O . ALA A 1 180 ? -20.460 -8.835 30.940 1.00 92.31 180 ALA A O 1
ATOM 1440 N N . ILE A 1 181 ? -22.359 -8.009 30.054 1.00 94.50 181 ILE A N 1
ATOM 1441 C CA . ILE A 1 181 ? -23.288 -8.730 30.942 1.00 94.50 181 ILE A CA 1
ATOM 1442 C C . ILE A 1 181 ? -23.210 -10.242 30.696 1.00 94.50 181 ILE A C 1
ATOM 1444 O O . ILE A 1 181 ? -23.205 -11.019 31.647 1.00 94.50 181 ILE A O 1
ATOM 1448 N N . GLU A 1 182 ? -23.077 -10.662 29.438 1.00 93.94 182 GLU A N 1
ATOM 1449 C CA . GLU A 1 182 ? -22.895 -12.071 29.060 1.00 93.94 182 GLU A CA 1
ATOM 1450 C C . GLU A 1 182 ? -21.491 -12.625 29.380 1.00 93.94 182 GLU A C 1
ATOM 1452 O O . GLU A 1 182 ? -21.209 -13.796 29.124 1.00 93.94 182 GLU A O 1
ATOM 1457 N N . GLY A 1 183 ? -20.589 -11.813 29.944 1.00 92.88 183 GLY A N 1
ATOM 1458 C CA . GLY A 1 183 ? -19.231 -12.236 30.287 1.00 92.88 183 GLY A CA 1
ATOM 1459 C C . GLY A 1 183 ? -18.331 -12.478 29.071 1.00 92.88 183 GLY A C 1
ATOM 1460 O O . GLY A 1 183 ? -17.348 -13.216 29.169 1.00 92.88 183 GLY A O 1
ATOM 1461 N N . ALA A 1 184 ? -18.641 -11.874 27.919 1.00 94.19 184 ALA A N 1
ATOM 1462 C CA . ALA A 1 184 ? -17.846 -12.031 26.709 1.00 94.19 184 ALA A CA 1
ATOM 1463 C C . ALA A 1 184 ? -16.432 -11.444 26.883 1.00 94.19 184 ALA A C 1
ATOM 1465 O O . ALA A 1 184 ? -16.235 -10.306 27.313 1.00 94.19 184 ALA A O 1
ATOM 1466 N N . SER A 1 185 ? -15.420 -12.215 26.492 1.00 94.19 185 SER A N 1
ATOM 1467 C CA . SER A 1 185 ? -14.031 -11.754 26.415 1.00 94.19 185 SER A CA 1
ATOM 1468 C C . SER A 1 185 ? -13.840 -10.699 25.318 1.00 94.19 185 SER A C 1
ATOM 1470 O O . SER A 1 185 ? -14.582 -10.661 24.338 1.00 94.19 185 SER A O 1
ATOM 1472 N N . LYS A 1 186 ? -12.767 -9.897 25.402 1.00 90.62 186 LYS A N 1
ATOM 1473 C CA . LYS A 1 186 ? -12.445 -8.863 24.393 1.00 90.62 186 LYS A CA 1
ATOM 1474 C C . LYS A 1 186 ? -12.401 -9.402 22.957 1.00 90.62 186 LYS A C 1
ATOM 1476 O O . LYS A 1 186 ? -12.815 -8.711 22.030 1.00 90.62 186 LYS A O 1
ATOM 1481 N N . TRP A 1 187 ? -11.911 -10.630 22.770 1.00 93.38 187 TRP A N 1
ATOM 1482 C CA . TRP A 1 187 ? -11.881 -11.275 21.456 1.00 93.38 187 TRP A CA 1
ATOM 1483 C C . TRP A 1 187 ? -13.281 -11.656 20.964 1.00 93.38 187 TRP A C 1
ATOM 1485 O O . TRP A 1 187 ? -13.598 -11.432 19.798 1.00 93.38 187 TRP A O 1
ATOM 1495 N N . GLN A 1 188 ? -14.143 -12.169 21.848 1.00 94.31 188 GLN A N 1
ATOM 1496 C CA . GLN A 1 188 ? -15.541 -12.455 21.517 1.00 94.31 188 GLN A CA 1
ATOM 1497 C C . GLN A 1 188 ? -16.295 -11.165 21.178 1.00 94.31 188 GLN A C 1
ATOM 1499 O O . GLN A 1 188 ? -16.953 -11.106 20.142 1.00 94.31 188 GLN A O 1
ATOM 1504 N N . THR A 1 189 ? -16.127 -10.102 21.967 1.00 93.94 189 THR A N 1
ATOM 1505 C CA . THR A 1 189 ? -16.704 -8.787 21.661 1.00 93.94 189 THR A CA 1
ATOM 1506 C C . THR A 1 189 ? -16.229 -8.279 20.298 1.00 93.94 189 THR A C 1
ATOM 1508 O O . THR A 1 189 ? -17.045 -7.858 19.482 1.00 93.94 189 THR A O 1
ATOM 1511 N N . PHE A 1 190 ? -14.934 -8.389 19.985 1.00 93.44 190 PHE A N 1
ATOM 1512 C CA . PHE A 1 190 ? -14.426 -7.996 18.671 1.00 93.44 190 PHE A CA 1
ATOM 1513 C C . PHE A 1 190 ? -15.041 -8.830 17.536 1.00 93.44 190 PHE A C 1
ATOM 1515 O O . PHE A 1 190 ? -15.533 -8.276 16.556 1.00 93.44 190 PHE A O 1
ATOM 1522 N N . ARG A 1 191 ? -15.046 -10.160 17.663 1.00 94.62 191 ARG A N 1
ATOM 1523 C CA . ARG A 1 191 ? -15.483 -11.081 16.604 1.00 94.62 191 ARG A CA 1
ATOM 1524 C C . ARG A 1 191 ? -16.993 -11.058 16.351 1.00 94.62 191 ARG A C 1
ATOM 1526 O O . ARG A 1 191 ? -17.395 -11.292 15.206 1.00 94.62 191 ARG A O 1
ATOM 1533 N N . TYR A 1 192 ? -17.800 -10.829 17.388 1.00 94.62 192 TYR A N 1
ATOM 1534 C CA . TYR A 1 192 ? -19.263 -10.931 17.332 1.00 94.62 192 TYR A CA 1
ATOM 1535 C C . TYR A 1 192 ? -19.993 -9.584 17.373 1.00 94.62 192 TYR A C 1
ATOM 1537 O O . TYR A 1 192 ? -21.093 -9.500 16.842 1.00 94.62 192 TYR A O 1
ATOM 1545 N N . VAL A 1 193 ? -19.392 -8.528 17.930 1.00 93.81 193 VAL A N 1
ATOM 1546 C CA . VAL A 1 193 ? -20.005 -7.188 17.989 1.00 93.81 193 VAL A CA 1
ATOM 1547 C C . VAL A 1 193 ? -19.291 -6.230 17.042 1.00 93.81 193 VAL A C 1
ATOM 1549 O O . VAL A 1 193 ? -19.896 -5.702 16.110 1.00 93.81 193 VAL A O 1
ATOM 1552 N N . THR A 1 194 ? -17.986 -6.032 17.236 1.00 93.44 194 THR A N 1
ATOM 1553 C CA . THR A 1 194 ? -17.243 -4.986 16.522 1.00 93.44 194 THR A CA 1
ATOM 1554 C C . THR A 1 194 ? -17.073 -5.294 15.037 1.00 93.44 194 THR A C 1
ATOM 1556 O O . THR A 1 194 ? -17.445 -4.475 14.206 1.00 93.44 194 THR A O 1
ATOM 1559 N N . TRP A 1 195 ? -16.539 -6.463 14.673 1.00 94.25 195 TRP A N 1
ATOM 1560 C CA . TRP A 1 195 ? -16.277 -6.825 13.276 1.00 94.25 195 TRP A CA 1
ATOM 1561 C C . TRP A 1 195 ? -17.554 -6.866 12.417 1.00 94.25 19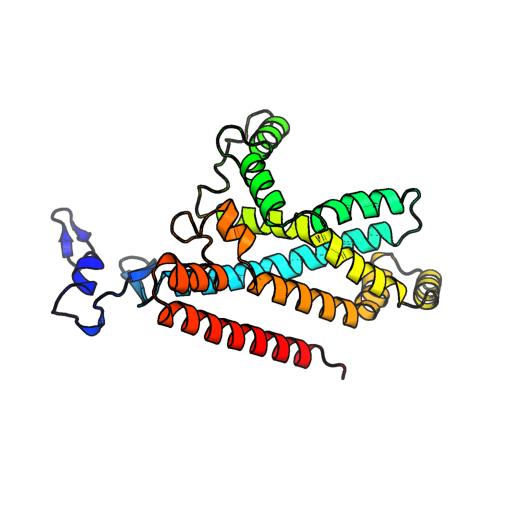5 TRP A C 1
ATOM 1563 O O . TRP A 1 195 ? -17.546 -6.270 11.338 1.00 94.25 195 TRP A O 1
ATOM 1573 N N . PRO A 1 196 ? -18.674 -7.466 12.875 1.00 93.25 196 PRO A N 1
ATOM 1574 C CA . PRO A 1 196 ? -19.937 -7.395 12.141 1.00 93.25 196 PRO A CA 1
ATOM 1575 C C . PRO A 1 196 ? -20.492 -5.969 12.037 1.00 93.25 196 PRO A C 1
ATOM 1577 O O . PRO A 1 196 ? -20.905 -5.566 10.951 1.00 93.25 196 PRO A O 1
ATOM 1580 N N . GLY A 1 197 ? -20.439 -5.179 13.119 1.00 92.44 197 GLY A N 1
ATOM 1581 C CA . GLY A 1 197 ? -20.872 -3.775 13.107 1.00 92.44 197 GLY A CA 1
ATOM 1582 C C . GLY A 1 197 ? -20.030 -2.884 12.186 1.00 92.44 197 GLY A C 1
ATOM 1583 O O . GLY A 1 197 ? -20.509 -1.885 11.660 1.00 92.44 197 GLY A O 1
ATOM 1584 N N . LEU A 1 198 ? -18.786 -3.285 11.931 1.00 94.06 198 LEU A N 1
ATOM 1585 C CA . LEU A 1 198 ? -17.845 -2.599 11.058 1.00 94.06 198 LEU A CA 1
ATOM 1586 C C . LEU A 1 198 ? -17.921 -3.017 9.586 1.00 94.06 198 LEU A C 1
ATOM 1588 O O . LEU A 1 198 ? -17.175 -2.456 8.785 1.00 94.06 198 LEU A O 1
ATOM 1592 N N . ARG A 1 199 ? -18.791 -3.959 9.199 1.00 91.00 199 ARG A N 1
ATOM 1593 C CA . ARG A 1 199 ? -18.849 -4.506 7.829 1.00 91.00 199 ARG A CA 1
ATOM 1594 C C . ARG A 1 199 ? -18.875 -3.413 6.757 1.00 91.00 199 ARG A C 1
ATOM 1596 O O . ARG A 1 199 ? -18.067 -3.452 5.835 1.00 91.00 199 ARG A O 1
ATOM 1603 N N . ASN A 1 200 ? -19.746 -2.417 6.898 1.00 90.00 200 ASN A N 1
ATOM 1604 C CA . ASN A 1 200 ? -19.899 -1.355 5.897 1.00 90.00 200 ASN A CA 1
ATOM 1605 C C . ASN A 1 200 ? -18.667 -0.442 5.827 1.00 90.00 200 ASN A C 1
ATOM 1607 O O . ASN A 1 200 ? -18.219 -0.064 4.744 1.00 90.00 200 ASN A O 1
ATOM 1611 N N . THR A 1 201 ? -18.049 -0.171 6.973 1.00 93.44 201 THR A N 1
ATOM 1612 C CA . THR A 1 201 ? -16.789 0.574 7.059 1.00 93.44 201 THR A CA 1
ATOM 1613 C C . THR A 1 201 ? -15.626 -0.218 6.462 1.00 93.44 201 THR A C 1
ATOM 1615 O O . THR A 1 201 ? -14.803 0.352 5.752 1.00 93.44 201 THR A O 1
ATOM 1618 N N . ALA A 1 202 ? -15.577 -1.535 6.678 1.00 92.56 202 ALA A N 1
ATOM 1619 C CA . ALA A 1 202 ? -14.554 -2.420 6.125 1.00 92.56 202 ALA A CA 1
ATOM 1620 C C . ALA A 1 202 ? -14.559 -2.403 4.598 1.00 92.56 202 ALA A C 1
ATOM 1622 O O . ALA A 1 202 ? -13.511 -2.307 3.965 1.00 92.56 202 ALA A O 1
ATOM 1623 N N . VAL A 1 203 ? -15.758 -2.445 4.019 1.00 90.19 203 VAL A N 1
ATOM 1624 C CA . VAL A 1 203 ? -15.979 -2.342 2.577 1.00 90.19 203 VAL A CA 1
ATOM 1625 C C . VAL A 1 203 ? -15.478 -1.003 2.053 1.00 90.19 203 VAL A C 1
ATOM 1627 O O . VAL A 1 203 ? -14.701 -0.978 1.101 1.00 90.19 203 VAL A O 1
ATOM 1630 N N . LEU A 1 204 ? -15.874 0.099 2.695 1.00 91.19 204 LEU A N 1
ATOM 1631 C CA . LEU A 1 204 ? -15.438 1.439 2.309 1.00 91.19 204 LEU A CA 1
ATOM 1632 C C . LEU A 1 204 ? -13.909 1.561 2.342 1.00 91.19 204 LEU A C 1
ATOM 1634 O O . LEU A 1 204 ? -13.309 2.000 1.365 1.00 91.19 204 LEU A O 1
ATOM 1638 N N . VAL A 1 205 ? -13.274 1.135 3.437 1.00 93.62 205 VAL A N 1
ATOM 1639 C CA . VAL A 1 205 ? -11.813 1.171 3.591 1.00 93.62 205 VAL A CA 1
ATOM 1640 C C . VAL A 1 205 ? -11.135 0.325 2.516 1.00 93.62 205 VAL A C 1
ATOM 1642 O O . VAL A 1 205 ? -10.194 0.796 1.882 1.00 93.62 205 VAL A O 1
ATOM 1645 N N . LEU A 1 206 ? -11.621 -0.892 2.261 1.00 91.44 206 LEU A N 1
ATOM 1646 C CA . LEU A 1 206 ? -11.039 -1.777 1.256 1.00 91.44 206 LEU A CA 1
ATOM 1647 C C . LEU A 1 206 ? -11.111 -1.166 -0.149 1.00 91.44 206 LEU A C 1
ATOM 1649 O O . LEU A 1 206 ? -10.107 -1.174 -0.861 1.00 91.44 206 LEU A O 1
ATOM 1653 N N . VAL A 1 207 ? -12.260 -0.605 -0.534 1.00 89.44 207 VAL A N 1
ATOM 1654 C CA . VAL A 1 207 ? -12.446 0.075 -1.827 1.00 89.44 207 VAL A CA 1
ATOM 1655 C C . VAL A 1 207 ? -11.494 1.265 -1.944 1.00 89.44 207 VAL A C 1
ATOM 1657 O O . VAL A 1 207 ? -10.770 1.383 -2.930 1.00 89.44 207 VAL A O 1
ATOM 1660 N N . VAL A 1 208 ? -11.432 2.111 -0.914 1.00 91.56 208 VAL A N 1
ATOM 1661 C CA . VAL A 1 208 ? -10.600 3.322 -0.903 1.00 91.56 208 VAL A CA 1
ATOM 1662 C C . VAL A 1 208 ? -9.106 2.994 -0.978 1.00 91.56 208 VAL A C 1
ATOM 1664 O O . VAL A 1 208 ? -8.385 3.639 -1.743 1.00 91.56 208 VAL A O 1
ATOM 1667 N N . ILE A 1 209 ? -8.621 1.985 -0.243 1.00 93.62 209 ILE A N 1
ATOM 1668 C CA . ILE A 1 209 ? -7.213 1.562 -0.337 1.00 93.62 209 ILE A CA 1
ATOM 1669 C C . ILE A 1 209 ? -6.932 0.951 -1.711 1.00 93.62 209 ILE A C 1
ATOM 1671 O O . ILE A 1 209 ? -5.911 1.259 -2.320 1.00 93.62 209 ILE A O 1
ATOM 1675 N N . THR A 1 210 ? -7.847 0.124 -2.223 1.00 91.44 210 THR A N 1
ATOM 1676 C CA . THR A 1 210 ? -7.706 -0.511 -3.541 1.00 91.44 210 THR A CA 1
ATOM 1677 C C . THR A 1 210 ? -7.569 0.541 -4.639 1.00 91.44 210 THR A C 1
ATOM 1679 O O . THR A 1 210 ? -6.625 0.490 -5.423 1.00 91.44 210 THR A O 1
ATOM 1682 N N . MET A 1 211 ? -8.463 1.534 -4.665 1.00 89.56 211 MET A N 1
ATOM 1683 C CA . MET A 1 211 ? -8.421 2.627 -5.639 1.00 89.56 211 MET A CA 1
ATOM 1684 C C . MET A 1 211 ? -7.101 3.401 -5.576 1.00 89.56 211 MET A C 1
ATOM 1686 O O . MET A 1 211 ? -6.489 3.647 -6.612 1.00 89.56 211 MET A O 1
ATOM 1690 N N . GLN A 1 212 ? -6.629 3.738 -4.372 1.00 91.44 212 GLN A N 1
ATOM 1691 C CA . GLN A 1 212 ? -5.342 4.416 -4.197 1.00 91.44 212 GLN A CA 1
ATOM 1692 C C . GLN A 1 212 ? -4.159 3.547 -4.645 1.00 91.44 212 GLN A C 1
ATOM 1694 O O . GLN A 1 212 ? -3.237 4.058 -5.273 1.00 91.44 212 GLN A O 1
ATOM 1699 N N . GLY A 1 213 ? -4.193 2.237 -4.383 1.00 91.12 213 GLY A N 1
ATOM 1700 C CA . GLY A 1 213 ? -3.142 1.309 -4.806 1.00 91.12 213 GLY A CA 1
ATOM 1701 C C . GLY A 1 213 ? -3.046 1.149 -6.326 1.00 91.12 213 GLY A C 1
ATOM 1702 O O . GLY A 1 213 ? -1.946 1.027 -6.858 1.00 91.12 213 GLY A O 1
ATOM 1703 N N . PHE A 1 214 ? -4.168 1.225 -7.048 1.00 90.38 214 PHE A N 1
ATOM 1704 C CA . PHE A 1 214 ? -4.162 1.258 -8.517 1.00 90.38 214 PHE A CA 1
ATOM 1705 C C . PHE A 1 214 ? -3.712 2.606 -9.096 1.00 90.38 214 PHE A C 1
ATOM 1707 O O . PHE A 1 214 ? -3.276 2.649 -10.242 1.00 90.38 214 PHE A O 1
ATOM 1714 N N . ALA A 1 215 ? -3.775 3.685 -8.313 1.00 88.69 215 ALA A N 1
ATOM 1715 C CA . ALA A 1 215 ? -3.315 5.023 -8.684 1.00 88.69 215 ALA A CA 1
ATOM 1716 C C . ALA A 1 215 ? -1.841 5.295 -8.299 1.00 88.69 215 ALA A C 1
ATOM 1718 O O . ALA A 1 215 ? -1.408 6.448 -8.258 1.00 88.69 215 ALA A O 1
ATOM 1719 N N . LEU A 1 216 ? -1.066 4.248 -7.988 1.00 90.56 216 LEU A N 1
ATOM 1720 C CA . LEU A 1 216 ? 0.305 4.363 -7.495 1.00 90.56 216 LEU A CA 1
ATOM 1721 C C . LEU A 1 216 ? 1.247 4.923 -8.574 1.00 90.56 216 LEU A C 1
ATOM 1723 O O . LEU A 1 216 ? 1.552 4.245 -9.551 1.00 90.56 216 LEU A O 1
ATOM 1727 N N . PHE A 1 217 ? 1.722 6.154 -8.377 1.00 94.62 217 PHE A N 1
ATOM 1728 C CA . PHE A 1 217 ? 2.609 6.844 -9.320 1.00 94.62 217 PHE A CA 1
ATOM 1729 C C . PHE A 1 217 ? 3.751 7.568 -8.610 1.00 94.62 217 PHE A C 1
ATOM 1731 O O . PHE A 1 217 ? 4.910 7.191 -8.760 1.00 94.62 217 PHE A O 1
ATOM 1738 N N . ALA A 1 218 ? 3.421 8.583 -7.805 1.00 93.44 218 ALA A N 1
ATOM 1739 C CA . ALA A 1 218 ? 4.404 9.522 -7.272 1.00 93.44 218 ALA A CA 1
ATOM 1740 C C . ALA A 1 218 ? 5.477 8.845 -6.405 1.00 93.44 218 ALA A C 1
ATOM 1742 O O . ALA A 1 218 ? 6.647 9.206 -6.493 1.00 93.44 218 ALA A O 1
ATOM 1743 N N . GLN A 1 219 ? 5.109 7.836 -5.607 1.00 94.19 219 GLN A N 1
ATOM 1744 C CA . GLN A 1 219 ? 6.083 7.066 -4.827 1.00 94.19 219 GLN A CA 1
ATOM 1745 C C . GLN A 1 219 ? 7.104 6.363 -5.724 1.00 94.19 219 GLN A C 1
ATOM 1747 O O . GLN A 1 219 ? 8.301 6.387 -5.449 1.00 94.19 219 GLN A O 1
ATOM 1752 N N . ILE A 1 220 ? 6.626 5.734 -6.799 1.00 96.06 220 ILE A N 1
ATOM 1753 C CA . ILE A 1 220 ? 7.461 4.955 -7.714 1.00 96.06 220 ILE A CA 1
ATOM 1754 C C . ILE A 1 220 ? 8.401 5.884 -8.465 1.00 96.06 220 ILE A C 1
ATOM 1756 O O . ILE A 1 220 ? 9.608 5.643 -8.446 1.00 96.06 220 ILE A O 1
ATOM 1760 N N . ASP A 1 221 ? 7.853 6.951 -9.046 1.00 96.19 221 ASP A N 1
ATOM 1761 C CA . ASP A 1 221 ? 8.584 7.972 -9.797 1.00 96.19 221 ASP A CA 1
ATOM 1762 C C . ASP A 1 221 ? 9.708 8.588 -8.960 1.00 96.19 221 ASP A C 1
ATOM 1764 O O . ASP A 1 221 ? 10.880 8.544 -9.334 1.00 96.19 221 ASP A O 1
ATOM 1768 N N . VAL A 1 222 ? 9.377 9.055 -7.754 1.00 96.00 222 VAL A N 1
ATOM 1769 C CA . VAL A 1 222 ? 10.335 9.763 -6.906 1.00 96.00 222 VAL A CA 1
ATOM 1770 C C . VAL A 1 222 ? 11.365 8.819 -6.301 1.00 96.00 222 VAL A C 1
ATOM 1772 O O . VAL A 1 222 ? 12.542 9.174 -6.261 1.00 96.00 222 VAL A O 1
ATOM 1775 N N . MET A 1 223 ? 10.966 7.650 -5.790 1.00 95.62 223 MET A N 1
ATOM 1776 C CA . MET A 1 223 ? 11.872 6.788 -5.018 1.00 95.62 223 MET A CA 1
ATOM 1777 C C . MET A 1 223 ? 12.738 5.888 -5.886 1.00 95.62 223 MET A C 1
ATOM 1779 O O . MET A 1 223 ? 13.896 5.659 -5.548 1.00 95.62 223 MET A O 1
ATOM 1783 N N . THR A 1 224 ? 12.174 5.356 -6.968 1.00 95.75 224 THR A N 1
ATOM 1784 C CA . THR A 1 224 ? 12.776 4.230 -7.701 1.00 95.75 224 THR A CA 1
ATOM 1785 C C . THR A 1 224 ? 12.835 4.433 -9.207 1.00 95.75 224 THR A C 1
ATOM 1787 O O . THR A 1 224 ? 13.591 3.735 -9.878 1.00 95.75 224 THR A O 1
ATOM 1790 N N . ASN A 1 225 ? 12.052 5.372 -9.747 1.00 94.62 225 ASN A N 1
ATOM 1791 C CA . ASN A 1 225 ? 11.897 5.607 -11.179 1.00 94.62 225 ASN A CA 1
ATOM 1792 C C . ASN A 1 225 ? 11.593 4.304 -11.960 1.00 94.62 225 ASN A C 1
ATOM 1794 O O . ASN A 1 225 ? 12.183 4.029 -13.002 1.00 94.62 225 ASN A O 1
ATOM 1798 N N . GLY A 1 226 ? 10.749 3.436 -11.383 1.00 91.44 226 GLY A N 1
ATOM 1799 C CA . GLY A 1 226 ? 10.382 2.120 -11.932 1.00 91.44 226 GLY A CA 1
ATOM 1800 C C . GLY A 1 226 ? 11.437 1.010 -11.780 1.00 91.44 226 GLY A C 1
ATOM 1801 O O . GLY A 1 226 ? 11.167 -0.143 -12.123 1.00 91.44 226 GLY A O 1
ATOM 1802 N N . GLY A 1 227 ? 12.631 1.322 -11.274 1.00 92.12 227 GLY A N 1
ATOM 1803 C CA . GLY A 1 227 ? 13.736 0.380 -11.116 1.00 92.12 227 GLY A CA 1
ATOM 1804 C C . GLY A 1 227 ? 13.842 -0.272 -9.730 1.00 92.12 227 GLY A C 1
ATOM 1805 O O . GLY A 1 227 ? 13.038 -0.007 -8.840 1.00 92.12 227 GLY A O 1
ATOM 1806 N N . PRO A 1 228 ? 14.875 -1.105 -9.523 1.00 92.81 228 PRO A N 1
ATOM 1807 C CA . PRO A 1 228 ? 15.863 -1.579 -10.498 1.00 92.81 228 PRO A CA 1
ATOM 1808 C C . PRO A 1 228 ? 15.289 -2.669 -11.419 1.00 92.81 228 PRO A C 1
ATOM 1810 O O . PRO A 1 228 ? 14.432 -3.448 -11.024 1.00 92.81 228 PRO A O 1
ATOM 1813 N N . LEU A 1 229 ? 15.776 -2.770 -12.662 1.00 89.88 229 LEU A N 1
ATOM 1814 C CA . LEU A 1 229 ? 15.356 -3.817 -13.620 1.00 89.88 229 LEU A CA 1
ATOM 1815 C C . LEU A 1 229 ? 13.828 -3.934 -13.805 1.00 89.88 229 LEU A C 1
ATOM 1817 O O . LEU A 1 229 ? 13.286 -5.042 -13.923 1.00 89.88 229 LEU A O 1
ATOM 1821 N N . ASP A 1 230 ? 13.134 -2.794 -13.837 1.00 91.69 230 ASP A N 1
ATOM 1822 C CA . ASP A 1 230 ? 11.674 -2.711 -13.952 1.00 91.69 230 ASP A CA 1
ATOM 1823 C C . ASP A 1 230 ? 10.912 -3.358 -12.772 1.00 91.69 230 ASP A C 1
ATOM 1825 O O . ASP A 1 230 ? 9.733 -3.691 -12.901 1.00 91.69 230 ASP A O 1
ATOM 1829 N N . SER A 1 231 ? 11.562 -3.603 -11.625 1.00 91.50 231 SER A N 1
ATOM 1830 C CA . SER A 1 231 ? 10.968 -4.344 -10.502 1.00 91.50 231 SER A CA 1
ATOM 1831 C C . SER A 1 231 ? 9.895 -3.569 -9.746 1.00 91.50 231 SER A C 1
ATOM 1833 O O . SER A 1 231 ? 9.092 -4.185 -9.052 1.00 91.50 231 SER A O 1
ATOM 1835 N N . THR A 1 232 ? 9.861 -2.242 -9.867 1.00 95.25 232 THR A N 1
ATOM 1836 C CA . THR A 1 232 ? 8.842 -1.386 -9.241 1.00 95.25 232 THR A CA 1
ATOM 1837 C C . THR A 1 232 ? 7.924 -0.726 -10.262 1.00 95.25 232 THR A C 1
ATOM 1839 O O . THR A 1 232 ? 7.096 0.103 -9.897 1.00 95.25 232 THR A O 1
ATOM 1842 N N . GLN A 1 233 ? 8.022 -1.112 -11.538 1.00 94.38 233 GLN A N 1
ATOM 1843 C CA . GLN A 1 233 ? 7.096 -0.663 -12.575 1.00 94.38 233 GLN A CA 1
ATOM 1844 C C . GLN A 1 233 ? 5.649 -0.897 -12.135 1.00 94.38 233 GLN A C 1
ATOM 1846 O O . GLN A 1 233 ? 5.325 -1.954 -11.594 1.00 94.38 233 GLN A O 1
ATOM 1851 N N . THR A 1 234 ? 4.787 0.085 -12.382 1.00 95.94 234 THR A N 1
ATOM 1852 C CA . THR A 1 234 ? 3.344 0.045 -12.103 1.00 95.94 234 THR A CA 1
ATOM 1853 C C . THR A 1 234 ? 2.580 0.559 -13.310 1.00 95.94 234 THR A C 1
ATOM 1855 O O . THR A 1 234 ? 3.140 1.281 -14.134 1.00 95.94 234 THR A O 1
ATOM 1858 N N . LEU A 1 235 ? 1.300 0.200 -13.430 1.00 95.00 235 LEU A N 1
ATOM 1859 C CA . LEU A 1 235 ? 0.498 0.556 -14.606 1.00 95.00 235 LEU A CA 1
ATOM 1860 C C . LEU A 1 235 ? 0.451 2.069 -14.863 1.00 95.00 235 LEU A C 1
ATOM 1862 O O . LEU A 1 235 ? 0.644 2.496 -15.999 1.00 95.00 235 LEU A O 1
ATOM 1866 N N . VAL A 1 236 ? 0.240 2.883 -13.823 1.00 95.50 236 VAL A N 1
ATOM 1867 C CA . VAL A 1 236 ? 0.188 4.348 -13.972 1.00 95.50 236 VAL A CA 1
ATOM 1868 C C . VAL A 1 236 ? 1.557 4.907 -14.341 1.00 95.50 236 VAL A C 1
ATOM 1870 O O . VAL A 1 236 ? 1.654 5.706 -15.270 1.00 95.50 236 VAL A O 1
ATOM 1873 N N . PHE A 1 237 ? 2.618 4.464 -13.659 1.00 95.75 237 PHE A N 1
ATOM 1874 C CA . PHE A 1 237 ? 3.980 4.892 -13.973 1.00 95.75 237 PHE A CA 1
ATOM 1875 C C . PHE A 1 237 ? 4.352 4.560 -15.418 1.00 95.75 237 PHE A C 1
ATOM 1877 O O . PHE A 1 237 ? 4.786 5.438 -16.157 1.00 95.75 237 PHE A O 1
ATOM 1884 N N . GLN A 1 238 ? 4.072 3.339 -15.868 1.00 94.62 238 GLN A N 1
ATOM 1885 C CA . GLN A 1 238 ? 4.361 2.920 -17.231 1.00 94.62 238 GLN A CA 1
ATOM 1886 C C . GLN A 1 238 ? 3.539 3.691 -18.276 1.00 94.62 238 GLN A C 1
ATOM 1888 O O . GLN A 1 238 ? 4.061 4.018 -19.343 1.00 94.62 238 GLN A O 1
ATOM 1893 N N . ALA A 1 239 ? 2.267 3.994 -17.995 1.00 94.88 239 ALA A N 1
ATOM 1894 C CA . ALA A 1 239 ? 1.430 4.791 -18.892 1.00 94.88 239 ALA A CA 1
ATOM 1895 C C . ALA A 1 239 ? 2.022 6.193 -19.110 1.00 94.88 239 ALA A C 1
ATOM 1897 O O . ALA A 1 239 ? 2.110 6.659 -20.249 1.00 94.88 239 ALA A O 1
ATOM 1898 N N . VAL A 1 240 ? 2.484 6.830 -18.029 1.00 94.25 240 VAL A N 1
ATOM 1899 C CA . VAL A 1 240 ? 3.141 8.145 -18.065 1.00 94.25 240 VAL A CA 1
ATOM 1900 C C . VAL A 1 240 ? 4.509 8.061 -18.744 1.00 94.25 240 VAL A C 1
ATOM 1902 O O . VAL A 1 240 ? 4.793 8.857 -19.638 1.00 94.25 240 VAL A O 1
ATOM 1905 N N . GLU A 1 241 ? 5.336 7.075 -18.390 1.00 93.75 241 GLU A N 1
ATOM 1906 C CA . GLU A 1 241 ? 6.664 6.872 -18.978 1.00 93.75 241 GLU A CA 1
ATOM 1907 C C . GLU A 1 241 ? 6.571 6.638 -20.493 1.00 93.75 241 GLU A C 1
ATOM 1909 O O . GLU A 1 241 ? 7.371 7.175 -21.256 1.00 93.75 241 GLU A O 1
ATOM 1914 N N . ARG A 1 242 ? 5.572 5.880 -20.964 1.00 91.56 242 ARG A N 1
ATOM 1915 C CA . ARG A 1 242 ? 5.342 5.681 -22.401 1.00 91.56 242 ARG A CA 1
ATOM 1916 C C . ARG A 1 242 ? 4.833 6.925 -23.093 1.00 91.56 242 ARG A C 1
ATOM 1918 O O . ARG A 1 242 ? 5.430 7.335 -24.084 1.00 91.56 242 ARG A O 1
ATOM 1925 N N . GLY A 1 243 ? 3.763 7.516 -22.567 1.00 91.88 243 GLY A N 1
ATOM 1926 C CA . GLY A 1 243 ? 3.102 8.645 -23.209 1.00 91.88 243 GLY A CA 1
ATOM 1927 C C . GLY A 1 243 ? 3.992 9.881 -23.281 1.00 91.88 243 GLY A C 1
ATOM 1928 O O . GLY A 1 243 ? 4.105 10.494 -24.338 1.00 91.88 243 GLY A O 1
ATOM 1929 N N . TYR A 1 244 ? 4.655 10.217 -22.173 1.00 89.75 244 TYR A N 1
ATOM 1930 C CA . TYR A 1 244 ? 5.466 11.429 -22.062 1.00 89.75 244 TYR A CA 1
ATOM 1931 C C . TYR A 1 244 ? 6.964 11.160 -22.207 1.00 89.75 244 TYR A C 1
ATOM 1933 O O . TYR A 1 244 ? 7.633 11.869 -22.951 1.00 89.75 244 TYR A O 1
ATOM 1941 N N . GLY A 1 245 ? 7.497 10.137 -21.534 1.00 88.94 245 GLY A N 1
ATOM 1942 C CA . GLY A 1 245 ? 8.938 9.855 -21.540 1.00 88.94 245 GLY A CA 1
ATOM 1943 C C . GLY A 1 245 ? 9.443 9.297 -22.874 1.00 88.94 245 GLY A C 1
ATOM 1944 O O . GLY A 1 245 ? 10.471 9.737 -23.381 1.00 88.94 245 GLY A O 1
ATOM 1945 N N . LYS A 1 246 ? 8.709 8.347 -23.464 1.00 88.69 246 LYS A N 1
ATOM 1946 C CA . LYS A 1 246 ? 9.060 7.677 -24.733 1.00 88.69 246 LYS A CA 1
ATOM 1947 C C . LYS A 1 246 ? 8.316 8.235 -25.947 1.00 88.69 246 LYS A C 1
ATOM 1949 O O . LYS A 1 246 ? 8.541 7.753 -27.051 1.00 88.69 246 LYS A O 1
ATOM 1954 N N . GLN A 1 247 ? 7.439 9.221 -25.743 1.00 91.44 247 GLN A N 1
ATOM 1955 C CA . GLN A 1 247 ? 6.580 9.820 -26.774 1.00 91.44 247 GLN A CA 1
ATOM 1956 C C . GLN A 1 247 ? 5.672 8.811 -27.510 1.00 91.44 247 GLN A C 1
ATOM 1958 O O . GLN A 1 247 ? 5.129 9.108 -28.573 1.00 91.44 247 GLN A O 1
ATOM 1963 N N . ASP A 1 248 ? 5.451 7.632 -26.925 1.00 89.44 248 ASP A N 1
ATOM 1964 C CA . ASP A 1 248 ? 4.483 6.638 -27.384 1.00 89.44 248 ASP A CA 1
ATOM 1965 C C . ASP A 1 248 ? 3.126 6.926 -26.730 1.00 89.44 248 ASP A C 1
ATOM 1967 O O . ASP A 1 248 ? 2.681 6.255 -25.790 1.00 89.44 248 ASP A O 1
ATOM 1971 N N . ILE A 1 249 ? 2.479 7.986 -27.223 1.00 91.12 249 ILE A N 1
ATOM 1972 C CA . ILE A 1 249 ? 1.168 8.441 -26.740 1.00 91.12 249 ILE A CA 1
ATOM 1973 C C . ILE A 1 249 ? 0.137 7.315 -26.883 1.00 91.12 249 ILE A C 1
ATOM 1975 O O . ILE A 1 249 ? -0.631 7.068 -25.955 1.00 91.12 249 ILE A O 1
ATOM 1979 N N . SER A 1 250 ? 0.167 6.574 -27.995 1.00 91.00 250 SER A N 1
ATOM 1980 C CA . SER A 1 250 ? -0.703 5.419 -28.238 1.00 91.00 250 SER A CA 1
ATOM 1981 C C . SER A 1 250 ? -0.557 4.324 -27.181 1.00 91.00 250 SER A C 1
ATOM 1983 O O . SER A 1 250 ? -1.562 3.834 -26.653 1.00 91.00 250 SER A O 1
ATOM 1985 N N . GLY A 1 251 ? 0.676 3.949 -26.838 1.00 88.75 251 GLY A N 1
ATOM 1986 C CA . GLY A 1 251 ? 0.961 2.948 -25.818 1.00 88.75 251 GLY A CA 1
ATOM 1987 C C . GLY A 1 251 ? 0.528 3.413 -24.431 1.00 88.75 251 GLY A C 1
ATOM 1988 O O . GLY A 1 251 ? -0.136 2.662 -23.716 1.00 88.75 251 GLY A O 1
ATOM 1989 N N . GLY A 1 252 ? 0.825 4.666 -24.074 1.00 90.81 252 GLY A N 1
ATOM 1990 C CA . GLY A 1 252 ? 0.380 5.272 -22.816 1.00 90.81 252 GLY A CA 1
ATOM 1991 C C . GLY A 1 252 ? -1.147 5.310 -22.682 1.00 90.81 252 GLY A C 1
ATOM 1992 O O . GLY A 1 252 ? -1.695 4.869 -21.672 1.00 90.81 252 GLY A O 1
ATOM 1993 N N . SER A 1 253 ? -1.859 5.761 -23.721 1.00 92.38 253 SER A N 1
ATOM 1994 C CA . SER A 1 253 ? -3.328 5.788 -23.742 1.00 92.38 253 SER A CA 1
ATOM 1995 C C . SER A 1 253 ? -3.944 4.391 -23.643 1.00 92.38 253 SER A C 1
ATOM 1997 O O . SER A 1 253 ? -4.922 4.209 -22.920 1.00 92.38 253 SER A O 1
ATOM 1999 N N . THR A 1 254 ? -3.356 3.394 -24.309 1.00 93.25 254 THR A N 1
ATOM 2000 C CA . THR A 1 254 ? -3.830 2.002 -24.245 1.00 93.25 254 THR A CA 1
ATOM 2001 C C . THR A 1 254 ? -3.742 1.451 -22.821 1.00 93.25 254 THR A C 1
ATOM 2003 O O . THR A 1 254 ? -4.717 0.889 -22.320 1.00 93.25 254 THR A O 1
ATOM 2006 N N . ILE A 1 255 ? -2.613 1.666 -22.134 1.00 93.19 255 ILE A N 1
ATOM 2007 C CA . ILE A 1 255 ? -2.443 1.245 -20.734 1.00 93.19 255 ILE A CA 1
ATOM 2008 C C . ILE A 1 255 ? -3.477 1.933 -19.837 1.00 93.19 255 ILE A C 1
ATOM 2010 O O . ILE A 1 255 ? -4.100 1.266 -19.013 1.00 93.19 255 ILE A O 1
ATOM 2014 N N . SER A 1 256 ? -3.716 3.234 -20.024 1.00 93.56 256 SER A N 1
ATOM 2015 C CA . SER A 1 256 ? -4.710 3.985 -19.248 1.00 93.56 256 SER A CA 1
ATOM 2016 C C . SER A 1 256 ? -6.135 3.444 -19.413 1.00 93.56 256 SER A C 1
ATOM 2018 O O . SER A 1 256 ? -6.855 3.317 -18.424 1.00 93.56 256 SER A O 1
ATOM 2020 N N . VAL A 1 257 ? -6.546 3.076 -20.633 1.00 94.56 257 VAL A N 1
ATOM 2021 C CA . VAL A 1 257 ? -7.871 2.474 -20.888 1.00 94.56 257 VAL A CA 1
ATOM 2022 C C . VAL A 1 257 ? -7.988 1.097 -20.231 1.00 94.56 257 VAL A C 1
ATOM 2024 O O . VAL A 1 257 ? -9.009 0.798 -19.610 1.00 94.56 257 VAL A O 1
ATOM 2027 N N . ILE A 1 258 ? -6.941 0.271 -20.317 1.00 93.25 258 ILE A N 1
ATOM 2028 C CA . ILE A 1 258 ? -6.909 -1.042 -19.659 1.00 93.25 258 ILE A CA 1
ATOM 2029 C C . ILE A 1 258 ? -6.996 -0.881 -18.139 1.00 93.25 258 ILE A C 1
ATOM 2031 O O . ILE A 1 258 ? -7.806 -1.550 -17.499 1.00 93.25 258 ILE A O 1
ATOM 2035 N N . LEU A 1 259 ? -6.208 0.027 -17.559 1.00 92.38 259 LEU A N 1
ATOM 2036 C CA . LEU A 1 259 ? -6.246 0.324 -16.130 1.00 92.38 259 LEU A CA 1
ATOM 2037 C C . LEU A 1 259 ? -7.643 0.783 -15.699 1.00 92.38 259 LEU A C 1
ATOM 2039 O O . LEU A 1 259 ? -8.162 0.285 -14.702 1.00 92.38 259 LEU A O 1
ATOM 2043 N N . PHE A 1 260 ? -8.277 1.679 -16.460 1.00 92.12 260 PHE A N 1
ATOM 2044 C CA . PHE A 1 260 ? -9.646 2.117 -16.194 1.00 92.12 260 PHE A CA 1
ATOM 2045 C C . PHE A 1 260 ? -10.627 0.939 -16.178 1.00 92.12 260 PHE A C 1
ATOM 2047 O O . PHE A 1 260 ? -11.405 0.808 -15.234 1.00 92.12 260 PHE A O 1
ATOM 2054 N N . ALA A 1 261 ? -10.561 0.050 -17.173 1.00 94.38 261 ALA A N 1
ATOM 2055 C CA . ALA A 1 261 ? -11.414 -1.135 -17.231 1.00 94.38 261 ALA A CA 1
ATOM 2056 C C . ALA A 1 261 ? -11.177 -2.081 -16.040 1.00 94.38 261 ALA A C 1
ATOM 2058 O O . ALA A 1 261 ? -12.141 -2.586 -15.464 1.00 94.38 261 ALA A O 1
ATOM 2059 N N . ILE A 1 262 ? -9.918 -2.281 -15.630 1.00 91.94 262 ILE A N 1
ATOM 2060 C CA . ILE A 1 262 ? -9.551 -3.092 -14.458 1.00 91.94 262 ILE A CA 1
ATOM 2061 C C . ILE A 1 262 ? -10.129 -2.483 -13.179 1.00 91.94 262 ILE A C 1
ATOM 2063 O O . ILE A 1 262 ? -10.814 -3.176 -12.427 1.00 91.94 262 ILE A O 1
ATOM 2067 N N . VAL A 1 263 ? -9.888 -1.193 -12.934 1.00 89.75 263 VAL A N 1
ATOM 2068 C CA . VAL A 1 263 ? -10.375 -0.502 -11.732 1.00 89.75 263 VAL A CA 1
ATOM 2069 C C . VAL A 1 263 ? -11.900 -0.513 -11.693 1.00 89.75 263 VAL A C 1
ATOM 2071 O O . VAL A 1 263 ? -12.473 -0.845 -10.657 1.00 89.75 263 VAL A O 1
ATOM 2074 N N . LEU A 1 264 ? -12.564 -0.238 -12.820 1.00 89.75 264 LEU A N 1
ATOM 2075 C CA . LEU A 1 264 ? -14.020 -0.287 -12.929 1.00 89.75 264 LEU A CA 1
ATOM 2076 C C . LEU A 1 264 ? -14.561 -1.689 -12.627 1.00 89.75 264 LEU A C 1
ATOM 2078 O O . LEU A 1 264 ? -15.483 -1.823 -11.823 1.00 89.75 264 LEU A O 1
ATOM 2082 N N . ALA A 1 265 ? -13.980 -2.734 -13.221 1.00 91.44 265 ALA A N 1
ATOM 2083 C CA . ALA A 1 265 ? -14.384 -4.113 -12.969 1.00 91.44 265 ALA A CA 1
ATOM 2084 C C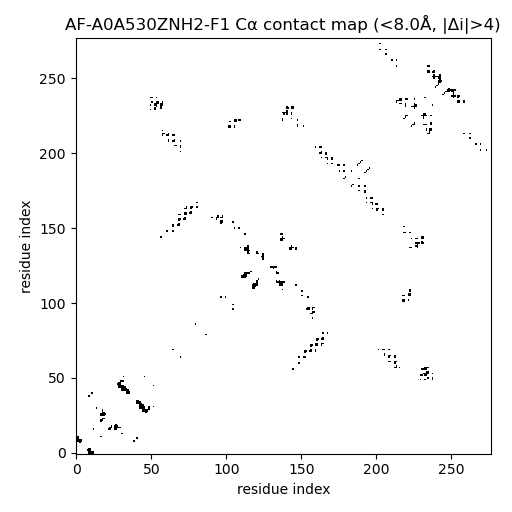 . ALA A 1 265 ? -14.221 -4.480 -11.488 1.00 91.44 265 ALA A C 1
ATOM 2086 O O . ALA A 1 265 ? -15.153 -5.007 -10.882 1.00 91.44 265 ALA A O 1
ATOM 2087 N N . ILE A 1 266 ? -13.083 -4.139 -10.877 1.00 88.06 266 ILE A N 1
ATOM 2088 C CA . ILE A 1 266 ? -12.826 -4.395 -9.455 1.00 88.06 266 ILE A CA 1
ATOM 2089 C C . ILE A 1 266 ? -13.811 -3.626 -8.577 1.00 88.06 266 ILE A C 1
ATOM 2091 O O . ILE A 1 266 ? -14.394 -4.220 -7.676 1.00 88.06 266 ILE A O 1
ATOM 2095 N N . SER A 1 267 ? -14.059 -2.344 -8.847 1.00 83.69 267 SER A N 1
ATOM 2096 C CA . SER A 1 267 ? -15.035 -1.548 -8.093 1.00 83.69 267 SER A CA 1
ATOM 2097 C C . SER A 1 267 ? -16.456 -2.109 -8.208 1.00 83.69 267 SER A C 1
ATOM 2099 O O . SER A 1 267 ? -17.180 -2.146 -7.213 1.00 83.69 267 SER A O 1
ATOM 2101 N N . LEU A 1 268 ? -16.866 -2.587 -9.389 1.00 87.94 268 LEU A N 1
ATOM 2102 C CA . LEU A 1 268 ? -18.170 -3.227 -9.587 1.00 87.94 268 LEU A CA 1
ATOM 2103 C C . LEU A 1 268 ? -18.267 -4.567 -8.852 1.00 87.94 268 LEU A C 1
ATOM 2105 O O . LEU A 1 268 ? -19.275 -4.819 -8.192 1.00 87.94 268 LEU A O 1
ATOM 2109 N N . ILE A 1 269 ? -17.222 -5.397 -8.919 1.00 88.94 269 ILE A N 1
ATOM 2110 C CA . ILE A 1 269 ? -17.143 -6.680 -8.207 1.00 88.94 269 ILE A CA 1
ATOM 2111 C C . ILE A 1 269 ? -17.174 -6.450 -6.697 1.00 88.94 269 ILE A C 1
ATOM 2113 O O . ILE A 1 269 ? -17.967 -7.088 -6.009 1.00 88.94 269 ILE A O 1
ATOM 2117 N N . GLN A 1 270 ? -16.366 -5.516 -6.187 1.00 82.19 270 GLN A N 1
ATOM 2118 C CA . GLN A 1 270 ? -16.361 -5.130 -4.778 1.00 82.19 270 GLN A CA 1
ATOM 2119 C C . GLN A 1 270 ? -17.763 -4.697 -4.363 1.00 82.19 270 GLN A C 1
ATOM 2121 O O . GLN A 1 270 ? -18.339 -5.325 -3.485 1.00 82.19 270 GLN A O 1
ATOM 2126 N N . ARG A 1 271 ? -18.371 -3.734 -5.068 1.00 79.69 271 ARG A N 1
ATOM 2127 C CA . ARG A 1 271 ? -19.729 -3.255 -4.772 1.00 79.69 271 ARG A CA 1
ATOM 2128 C C . ARG A 1 271 ? -20.783 -4.361 -4.818 1.00 79.69 271 ARG A C 1
ATOM 2130 O O . ARG A 1 271 ? -21.726 -4.309 -4.036 1.00 79.69 271 ARG A O 1
ATOM 2137 N N . TRP A 1 272 ? -20.670 -5.320 -5.737 1.00 85.12 272 TRP A N 1
ATOM 2138 C CA . TRP A 1 272 ? -21.602 -6.442 -5.851 1.00 85.12 272 TRP A CA 1
ATOM 2139 C C . TRP A 1 272 ? -21.441 -7.447 -4.704 1.00 85.12 272 TRP A C 1
ATOM 2141 O O . TRP A 1 272 ? -22.433 -7.786 -4.065 1.00 85.12 272 TRP A O 1
ATOM 2151 N N . LEU A 1 273 ? -20.208 -7.861 -4.393 1.00 82.69 273 LEU A N 1
ATOM 2152 C CA . LEU A 1 273 ? -19.897 -8.772 -3.282 1.00 82.69 273 LEU A CA 1
ATOM 2153 C C . LEU A 1 273 ? -20.278 -8.180 -1.923 1.00 82.69 273 LEU A C 1
ATOM 2155 O O . LEU A 1 273 ? -20.628 -8.904 -0.993 1.00 82.69 273 LEU A O 1
ATOM 2159 N N . THR A 1 274 ? -20.185 -6.859 -1.798 1.00 75.12 274 THR A N 1
ATOM 2160 C CA . THR A 1 274 ? -20.419 -6.149 -0.542 1.00 75.12 274 THR A CA 1
ATOM 2161 C C . THR A 1 274 ? -21.819 -5.566 -0.437 1.00 75.12 274 THR A C 1
ATOM 2163 O O . THR A 1 274 ? -22.140 -4.967 0.587 1.00 75.12 274 THR A O 1
ATOM 2166 N N . ARG A 1 275 ? -22.655 -5.717 -1.472 1.00 73.50 275 ARG A N 1
ATOM 2167 C CA . ARG A 1 275 ? -24.052 -5.285 -1.436 1.00 73.50 275 ARG A CA 1
ATOM 2168 C C . ARG A 1 275 ? -24.787 -6.137 -0.404 1.00 73.50 275 ARG A C 1
ATOM 2170 O O . ARG A 1 275 ? -24.744 -7.365 -0.464 1.00 73.50 275 ARG A O 1
ATOM 2177 N N . GLU A 1 276 ? -25.412 -5.477 0.563 1.00 58.81 276 GLU A N 1
ATOM 2178 C CA . GLU A 1 276 ? -26.232 -6.127 1.581 1.00 58.81 276 GLU A CA 1
ATOM 2179 C C . GLU A 1 276 ? -27.330 -6.963 0.894 1.00 58.81 276 GLU A C 1
ATOM 2181 O O . GLU A 1 276 ? -28.080 -6.456 0.056 1.00 58.81 276 GLU A O 1
ATOM 2186 N N . ARG A 1 277 ? -27.348 -8.264 1.203 1.00 41.84 277 ARG A N 1
ATOM 2187 C CA . ARG A 1 277 ? -28.558 -9.086 1.180 1.00 41.84 277 ARG A CA 1
ATOM 2188 C C . ARG A 1 277 ? -29.141 -9.066 2.579 1.00 41.84 277 ARG A C 1
ATOM 2190 O O . ARG A 1 277 ? -28.309 -9.078 3.520 1.00 41.84 277 ARG A O 1
#

pLDDT: mean 86.63, std 10.79, range [41.84, 96.81]